Protein AF-0000000071610547 (afdb_homodimer)

Radius of gyration: 19.03 Å; Cα contacts (8 Å, |Δi|>4): 349; chains: 2; bounding box: 42×59×39 Å

Structure (mmCIF, N/CA/C/O backbone):
data_AF-0000000071610547-model_v1
#
loop_
_entity.id
_entity.type
_entity.pdbx_description
1 polymer 'Transmembrane protein 256 homolog'
#
loop_
_atom_site.group_PDB
_atom_site.id
_atom_site.type_symbol
_atom_site.label_atom_id
_atom_site.label_alt_id
_atom_site.label_comp_id
_atom_site.label_asym_id
_atom_site.label_entity_id
_atom_site.label_seq_id
_atom_site.pdbx_PDB_ins_code
_atom_site.Cartn_x
_atom_site.Cartn_y
_atom_site.Cartn_z
_atom_site.occupancy
_atom_site.B_iso_or_equiv
_atom_site.auth_seq_id
_atom_site.auth_comp_id
_atom_site.auth_asym_id
_atom_site.auth_atom_id
_atom_site.pdbx_PDB_model_num
ATOM 1 N N . MET A 1 1 ? -5.656 28.531 22.219 1 41.59 1 MET A N 1
ATOM 2 C CA . MET A 1 1 ? -6.633 28.156 21.203 1 41.59 1 MET A CA 1
ATOM 3 C C . MET A 1 1 ? -6.797 26.641 21.141 1 41.59 1 MET A C 1
ATOM 5 O O . MET A 1 1 ? -5.809 25.906 21.062 1 41.59 1 MET A O 1
ATOM 9 N N . LEU A 1 2 ? -7.762 26.062 21.688 1 52.88 2 LEU A N 1
ATOM 10 C CA . LEU A 1 2 ? -8 24.672 22.078 1 52.88 2 LEU A CA 1
ATOM 11 C C . LEU A 1 2 ? -7.883 23.734 20.891 1 52.88 2 LEU A C 1
ATOM 13 O O . LEU A 1 2 ? -8.648 23.844 19.922 1 52.88 2 LEU A O 1
ATOM 17 N N . LYS A 1 3 ? -6.664 23.281 20.422 1 73.5 3 LYS A N 1
ATOM 18 C CA . LYS A 1 3 ? -6.363 22.453 19.25 1 73.5 3 LYS A CA 1
ATOM 19 C C . LYS A 1 3 ? -7.168 21.156 19.281 1 73.5 3 LYS A C 1
ATOM 21 O O . LYS A 1 3 ? -7.258 20.5 20.328 1 73.5 3 LYS A O 1
ATOM 26 N N . ALA A 1 4 ? -8.352 21.062 18.5 1 84.62 4 ALA A N 1
ATOM 27 C CA . ALA A 1 4 ? -9.133 19.828 18.406 1 84.62 4 ALA A CA 1
ATOM 28 C C . ALA A 1 4 ? -8.219 18.609 18.359 1 84.62 4 ALA A C 1
ATOM 30 O O . ALA A 1 4 ? -7.16 18.625 17.734 1 84.62 4 ALA A O 1
ATOM 31 N N . PRO A 1 5 ? -8.75 17.719 19.281 1 86.94 5 PRO A N 1
ATOM 32 C CA . PRO A 1 5 ? -7.926 16.5 19.203 1 86.94 5 PRO A CA 1
ATOM 33 C C . PRO A 1 5 ? -7.945 15.852 17.828 1 86.94 5 PRO A C 1
ATOM 35 O O . PRO A 1 5 ? -8.898 16.031 17.062 1 86.94 5 PRO A O 1
ATOM 38 N N . LEU A 1 6 ? -6.992 15.125 17.562 1 88.06 6 LEU A N 1
ATOM 39 C CA . LEU A 1 6 ? -6.77 14.516 16.25 1 88.06 6 LEU A CA 1
ATOM 40 C C . LEU A 1 6 ? -7.973 13.68 15.828 1 88.06 6 LEU A C 1
ATOM 42 O O . LEU A 1 6 ? -8.383 13.711 14.664 1 88.06 6 LEU A O 1
ATOM 46 N N . TRP A 1 7 ? -8.516 12.867 16.734 1 89.69 7 TRP A N 1
ATOM 47 C CA . TRP A 1 7 ? -9.617 11.977 16.375 1 89.69 7 TRP A CA 1
ATOM 48 C C . TRP A 1 7 ? -10.844 12.766 15.938 1 89.69 7 TRP A C 1
ATOM 50 O O . TRP A 1 7 ? -11.594 12.328 15.062 1 89.69 7 TRP A O 1
ATOM 60 N N . GLN A 1 8 ? -11.062 13.836 16.438 1 91.5 8 GLN A N 1
ATOM 61 C CA . GLN A 1 8 ? -12.188 14.672 16.016 1 91.5 8 GLN A CA 1
ATOM 62 C C . GLN A 1 8 ? -11.961 15.227 14.609 1 91.5 8 GLN A C 1
ATOM 64 O O . GLN A 1 8 ? -12.891 15.258 13.805 1 91.5 8 GLN A O 1
ATOM 69 N N . LEU A 1 9 ? -10.797 15.664 14.352 1 90.5 9 LEU A N 1
ATOM 70 C CA . LEU A 1 9 ? -10.469 16.156 13.016 1 90.5 9 LEU A CA 1
ATOM 71 C C . LEU A 1 9 ? -10.633 15.055 11.977 1 90.5 9 LEU A C 1
ATOM 73 O O . LEU A 1 9 ? -11.156 15.289 10.883 1 90.5 9 LEU A O 1
ATOM 77 N N . ALA A 1 10 ? -10.203 13.844 12.305 1 92.88 10 ALA A N 1
ATOM 78 C CA . ALA A 1 10 ? -10.336 12.703 11.406 1 92.88 10 ALA A CA 1
ATOM 79 C C . ALA A 1 10 ? -11.805 12.383 11.148 1 92.88 10 ALA A C 1
ATOM 81 O O . ALA A 1 10 ? -12.195 12.086 10.016 1 92.88 10 ALA A O 1
ATOM 82 N N . GLN A 1 11 ? -12.633 12.398 12.172 1 92.44 11 GLN A N 1
ATOM 83 C CA . GLN A 1 11 ? -14.047 12.07 12.039 1 92.44 11 GLN A CA 1
ATOM 84 C C . GLN A 1 11 ? -14.773 13.094 11.18 1 92.44 11 GLN A C 1
ATOM 86 O O . GLN A 1 11 ? -15.758 12.773 10.508 1 92.44 11 GLN A O 1
ATOM 91 N N . GLU A 1 12 ? -14.266 14.344 11.172 1 92.12 12 GLU A N 1
ATOM 92 C CA . GLU A 1 12 ? -14.852 15.383 10.336 1 92.12 12 GLU A CA 1
ATOM 93 C C . GLU A 1 12 ? -14.633 15.094 8.852 1 92.12 12 GLU A C 1
ATOM 95 O O . GLU A 1 12 ? -15.406 15.547 8.008 1 92.12 12 GLU A O 1
ATOM 100 N N . ALA A 1 13 ? -13.625 14.328 8.547 1 93.44 13 ALA A N 1
ATOM 101 C CA . ALA A 1 13 ? -13.305 14.008 7.164 1 93.44 13 ALA A CA 1
ATOM 102 C C . ALA A 1 13 ? -14.172 12.859 6.648 1 93.44 13 ALA A C 1
ATOM 104 O O . ALA A 1 13 ? -14.242 12.617 5.441 1 93.44 13 ALA A O 1
ATOM 105 N N . GLY A 1 14 ? -14.836 12.094 7.523 1 95.5 14 GLY A N 1
ATOM 106 C CA . GLY A 1 14 ? -15.711 11 7.121 1 95.5 14 GLY A CA 1
ATOM 107 C C . GLY A 1 14 ? -15.555 9.766 7.988 1 95.5 14 GLY A C 1
ATOM 108 O O . GLY A 1 14 ? -14.82 9.781 8.977 1 95.5 14 GLY A O 1
ATOM 109 N N . PRO A 1 15 ? -16.25 8.797 7.656 1 97.81 15 PRO A N 1
ATOM 110 C CA . PRO A 1 15 ? -16.297 7.574 8.469 1 97.81 15 PRO A CA 1
ATOM 111 C C . PRO A 1 15 ? -15.125 6.637 8.18 1 97.81 15 PRO A C 1
ATOM 113 O O . PRO A 1 15 ? -15.18 5.449 8.523 1 97.81 15 PRO A O 1
ATOM 116 N N . PHE A 1 16 ? -14.148 7.043 7.582 1 98.25 16 PHE A N 1
ATOM 117 C CA . PHE A 1 16 ? -13.156 6.199 6.93 1 98.25 16 PHE A CA 1
ATOM 118 C C . PHE A 1 16 ? -12.305 5.469 7.957 1 98.25 16 PHE A C 1
ATOM 120 O O . PHE A 1 16 ? -11.969 4.297 7.773 1 98.25 16 PHE A O 1
ATOM 127 N N . VAL A 1 17 ? -11.914 6.082 9.07 1 98.06 17 VAL A N 1
ATOM 128 C CA . VAL A 1 17 ? -11.133 5.406 10.102 1 98.06 17 VAL A CA 1
ATOM 129 C C . VAL A 1 17 ? -11.961 4.285 10.727 1 98.06 17 VAL A C 1
ATOM 131 O O . VAL A 1 17 ? -11.453 3.186 10.961 1 98.06 17 VAL A O 1
ATOM 134 N N . ARG A 1 18 ? -13.18 4.535 10.977 1 98.25 18 ARG A N 1
ATOM 135 C CA . ARG A 1 18 ? -14.062 3.51 11.531 1 98.25 18 ARG A CA 1
ATOM 136 C C . ARG A 1 18 ? -14.234 2.35 10.562 1 98.25 18 ARG A C 1
ATOM 138 O O . ARG A 1 18 ? -14.203 1.185 10.961 1 98.25 18 ARG A O 1
ATOM 145 N N . LEU A 1 19 ? -14.414 2.67 9.344 1 98.5 19 LEU A N 1
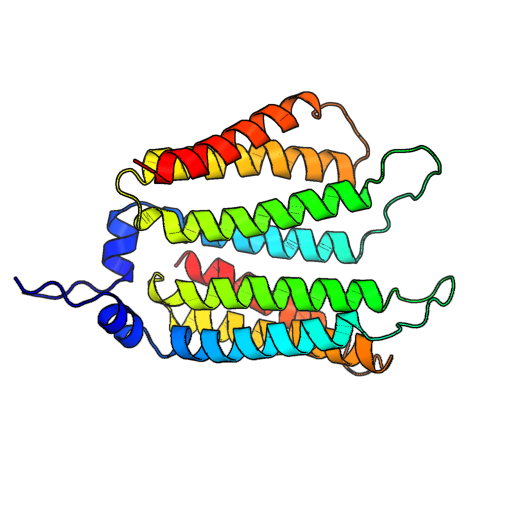ATOM 146 C CA . LEU A 1 19 ? -14.547 1.633 8.328 1 98.5 19 LEU A CA 1
ATOM 147 C C . LEU A 1 19 ? -13.25 0.845 8.18 1 98.5 19 LEU A C 1
ATOM 149 O O . LEU A 1 19 ? -13.273 -0.367 7.957 1 98.5 19 LEU A O 1
ATOM 153 N N . ALA A 1 20 ? -12.18 1.533 8.297 1 98.69 20 ALA A N 1
ATOM 154 C CA . ALA A 1 20 ? -10.891 0.846 8.281 1 98.69 20 ALA A CA 1
ATOM 155 C C . ALA A 1 20 ? -10.789 -0.138 9.445 1 98.69 20 ALA A C 1
ATOM 157 O O . ALA A 1 20 ? -10.211 -1.219 9.305 1 98.69 20 ALA A O 1
ATOM 158 N N . GLY A 1 21 ? -11.297 0.24 10.602 1 98.62 21 GLY A N 1
ATOM 159 C CA . GLY A 1 21 ? -11.328 -0.679 11.727 1 98.62 21 GLY A CA 1
ATOM 160 C C . GLY A 1 21 ? -12.055 -1.976 11.422 1 98.62 21 GLY A C 1
ATOM 161 O O . GLY A 1 21 ? -11.555 -3.061 11.727 1 98.62 21 GLY A O 1
ATOM 162 N N . LEU A 1 22 ? -13.141 -1.857 10.82 1 98.56 22 LEU A N 1
ATOM 163 C CA . LEU A 1 22 ? -13.914 -3.035 10.43 1 98.56 22 LEU A CA 1
ATOM 164 C C . LEU A 1 22 ? -13.172 -3.836 9.359 1 98.56 22 LEU A C 1
ATOM 166 O O . LEU A 1 22 ? -13.086 -5.062 9.453 1 98.56 22 LEU A O 1
ATOM 170 N N . SER A 1 23 ? -12.719 -3.143 8.469 1 98.75 23 SER A N 1
ATOM 171 C CA . SER A 1 23 ? -11.961 -3.777 7.395 1 98.75 23 SER A CA 1
ATOM 172 C C . SER A 1 23 ? -10.742 -4.516 7.938 1 98.75 23 SER A C 1
ATOM 174 O O . SER A 1 23 ? -10.453 -5.641 7.523 1 98.75 23 SER A O 1
ATOM 176 N N . GLY A 1 24 ? -10.008 -3.893 8.82 1 98.81 24 GLY A N 1
ATOM 177 C CA . GLY A 1 24 ? -8.844 -4.531 9.422 1 98.81 24 GLY A CA 1
ATOM 178 C C . GLY A 1 24 ? -9.188 -5.785 10.203 1 98.81 24 GLY A C 1
ATOM 179 O O . GLY A 1 24 ? -8.484 -6.793 10.102 1 98.81 24 GLY A O 1
ATOM 180 N N . ALA A 1 25 ? -10.203 -5.715 10.961 1 98.69 25 ALA A N 1
ATOM 181 C CA . ALA A 1 25 ? -10.664 -6.906 11.68 1 98.69 25 ALA A CA 1
ATOM 182 C C . ALA A 1 25 ? -10.984 -8.039 10.703 1 98.69 25 ALA A C 1
ATOM 184 O O . ALA A 1 25 ? -10.586 -9.18 10.922 1 98.69 25 ALA A O 1
ATOM 185 N N . ALA A 1 26 ? -11.672 -7.75 9.648 1 98.69 26 ALA A N 1
ATOM 186 C CA . ALA A 1 26 ? -12 -8.742 8.633 1 98.69 26 ALA A CA 1
ATOM 187 C C . ALA A 1 26 ? -10.734 -9.312 7.992 1 98.69 26 ALA A C 1
ATOM 189 O O . ALA A 1 26 ? -10.633 -10.523 7.762 1 98.69 26 ALA A O 1
ATOM 190 N N . ALA A 1 27 ? -9.82 -8.422 7.652 1 98.62 27 ALA A N 1
ATOM 191 C CA . ALA A 1 27 ? -8.57 -8.859 7.051 1 98.62 27 ALA A CA 1
ATOM 192 C C . ALA A 1 27 ? -7.836 -9.844 7.957 1 98.62 27 ALA A C 1
ATOM 194 O O . ALA A 1 27 ? -7.273 -10.836 7.484 1 98.62 27 ALA A O 1
ATOM 195 N N . VAL A 1 28 ? -7.801 -9.594 9.234 1 98.5 28 VAL A N 1
ATOM 196 C CA . VAL A 1 28 ? -7.16 -10.484 10.203 1 98.5 28 VAL A CA 1
ATOM 197 C C . VAL A 1 28 ? -7.887 -11.828 10.234 1 98.5 28 VAL A C 1
ATOM 199 O O . VAL A 1 28 ? -7.254 -12.883 10.18 1 98.5 28 VAL A O 1
ATOM 202 N N . ILE A 1 29 ? -9.156 -11.781 10.344 1 98.06 29 ILE A N 1
ATOM 203 C CA . ILE A 1 29 ? -9.945 -13.008 10.391 1 98.06 29 ILE A CA 1
ATOM 204 C C . ILE A 1 29 ? -9.68 -13.852 9.148 1 98.06 29 ILE A C 1
ATOM 206 O O . ILE A 1 29 ? -9.375 -15.039 9.25 1 98.06 29 ILE A O 1
ATOM 210 N N . LEU A 1 30 ? -9.812 -13.273 8.016 1 97.81 30 LEU A N 1
ATOM 211 C CA . LEU A 1 30 ? -9.594 -13.992 6.766 1 97.81 30 LEU A CA 1
ATOM 212 C C . LEU A 1 30 ? -8.156 -14.492 6.672 1 97.81 30 LEU A C 1
ATOM 214 O O . LEU A 1 30 ? -7.91 -15.602 6.199 1 97.81 30 LEU A O 1
ATOM 218 N N . GLY A 1 31 ? -7.258 -13.625 7.074 1 96.75 31 GLY A N 1
ATOM 219 C CA . GLY A 1 31 ? -5.871 -14.062 7.098 1 96.75 31 GLY A CA 1
ATOM 220 C C . GLY A 1 31 ? -5.652 -15.297 7.957 1 96.75 31 GLY A C 1
ATOM 221 O O . GLY A 1 31 ? -4.938 -16.219 7.555 1 96.75 31 GLY A O 1
ATOM 222 N N . ALA A 1 32 ? -6.203 -15.32 9.125 1 95.5 32 ALA A N 1
ATOM 223 C CA . ALA A 1 32 ? -6.102 -16.469 10.023 1 95.5 32 ALA A CA 1
ATOM 224 C C . ALA A 1 32 ? -6.75 -17.703 9.414 1 95.5 32 ALA A C 1
ATOM 226 O O . ALA A 1 32 ? -6.211 -18.812 9.516 1 95.5 32 ALA A O 1
ATOM 227 N N . MET A 1 33 ? -7.836 -17.531 8.766 1 95 33 MET A N 1
ATOM 228 C CA . MET A 1 33 ? -8.508 -18.641 8.086 1 95 33 MET A CA 1
ATOM 229 C C . MET A 1 33 ? -7.629 -19.203 6.973 1 95 33 MET A C 1
ATOM 231 O O . MET A 1 33 ? -7.523 -20.422 6.816 1 95 33 MET A O 1
ATOM 235 N N . GLY A 1 34 ? -7.098 -18.375 6.148 1 93.38 34 GLY A N 1
ATOM 236 C CA . GLY A 1 34 ? -6.23 -18.812 5.066 1 93.38 34 GLY A CA 1
ATOM 237 C C . GLY A 1 34 ? -4.988 -19.531 5.547 1 93.38 34 GLY A C 1
ATOM 238 O O . GLY A 1 34 ? -4.473 -20.422 4.863 1 93.38 34 GLY A O 1
ATOM 239 N N . ALA A 1 35 ? -4.434 -19.156 6.727 1 89.5 35 ALA A N 1
ATOM 240 C CA . ALA A 1 35 ? -3.225 -19.766 7.27 1 89.5 35 ALA A CA 1
ATOM 241 C C . ALA A 1 35 ? -3.484 -21.219 7.668 1 89.5 35 ALA A C 1
ATOM 243 O O . ALA A 1 35 ? -2.559 -22.031 7.711 1 89.5 35 ALA A O 1
ATOM 244 N N . HIS A 1 36 ? -4.699 -21.594 7.875 1 90.5 36 HIS A N 1
ATOM 245 C CA . HIS A 1 36 ? -5.035 -22.953 8.312 1 90.5 36 HIS A CA 1
ATOM 246 C C . HIS A 1 36 ? -5.711 -23.734 7.199 1 90.5 36 HIS A C 1
ATOM 248 O O . HIS A 1 36 ? -6.039 -24.922 7.379 1 90.5 36 HIS A O 1
ATOM 254 N N . ARG A 1 37 ? -5.812 -23.094 6.172 1 89.31 37 ARG A N 1
ATOM 255 C CA . ARG A 1 37 ? -6.488 -23.766 5.066 1 89.31 37 ARG A CA 1
ATOM 256 C C . ARG A 1 37 ? -5.484 -24.469 4.156 1 89.31 37 ARG A C 1
ATOM 258 O O . ARG A 1 37 ? -4.406 -23.938 3.891 1 89.31 37 ARG A O 1
ATOM 265 N N . SER A 1 38 ? -5.895 -25.688 3.666 1 87.12 38 SER A N 1
ATOM 266 C CA . SER A 1 38 ? -5.113 -26.375 2.645 1 87.12 38 SER A CA 1
ATOM 267 C C . SER A 1 38 ? -5.578 -26 1.243 1 87.12 38 SER A C 1
ATOM 269 O O . SER A 1 38 ? -6.77 -26.094 0.933 1 87.12 38 SER A O 1
ATOM 271 N N . PHE A 1 39 ? -4.695 -25.391 0.503 1 89.31 39 PHE A N 1
ATOM 272 C CA . PHE A 1 39 ? -4.973 -25.062 -0.891 1 89.31 39 PHE A CA 1
ATOM 273 C C . PHE A 1 39 ? -4.434 -26.156 -1.817 1 89.31 39 PHE A C 1
ATOM 275 O O . PHE A 1 39 ? -3.295 -26.594 -1.665 1 89.31 39 PHE A O 1
ATOM 282 N N . PRO A 1 40 ? -5.297 -26.719 -2.654 1 80.94 40 PRO A N 1
ATOM 283 C CA . PRO A 1 40 ? -4.836 -27.781 -3.547 1 80.94 40 PRO A CA 1
ATOM 284 C C . PRO A 1 40 ? -3.627 -27.375 -4.387 1 80.94 40 PRO A C 1
ATOM 286 O O . PRO A 1 40 ? -3.521 -26.203 -4.793 1 80.94 40 PRO A O 1
ATOM 289 N N . GLU A 1 41 ? -2.525 -28.172 -4.324 1 71.25 41 GLU A N 1
ATOM 290 C CA . GLU A 1 41 ? -1.321 -27.938 -5.113 1 71.25 41 GLU A CA 1
ATOM 291 C C . GLU A 1 41 ? -1.373 -28.703 -6.434 1 71.25 41 GLU A C 1
ATOM 293 O O . GLU A 1 41 ? -1.513 -29.922 -6.449 1 71.25 41 GLU A O 1
ATOM 298 N N . THR A 1 42 ? -2.24 -28.469 -7.285 1 57.72 42 THR A N 1
ATOM 299 C CA . THR A 1 42 ? -2.16 -29.297 -8.484 1 57.72 42 THR A CA 1
ATOM 300 C C . THR A 1 42 ? -1.169 -28.703 -9.484 1 57.72 42 THR A C 1
ATOM 302 O O . THR A 1 42 ? -1.107 -27.484 -9.656 1 57.72 42 THR A O 1
ATOM 305 N N . GLU A 1 43 ? -0.174 -29.438 -9.984 1 53.19 43 GLU A N 1
ATOM 306 C CA . GLU A 1 43 ? 0.812 -29.109 -11.016 1 53.19 43 GLU A CA 1
ATOM 307 C C . GLU A 1 43 ? 0.16 -28.422 -12.211 1 53.19 43 GLU A C 1
ATOM 309 O O . GLU A 1 43 ? -0.794 -28.938 -12.789 1 53.19 43 GLU A O 1
ATOM 314 N N . GLY A 1 44 ? 0.646 -27.25 -12.805 1 56.38 44 GLY A N 1
ATOM 315 C CA . GLY A 1 44 ? 0.168 -26.578 -14.008 1 56.38 44 GLY A CA 1
ATOM 316 C C . GLY A 1 44 ? -1.021 -25.672 -13.75 1 56.38 44 GLY A C 1
ATOM 317 O O . GLY A 1 44 ? -1.46 -24.953 -14.641 1 56.38 44 GLY A O 1
ATOM 318 N N . LYS A 1 45 ? -1.673 -25.828 -12.453 1 65.19 45 LYS A N 1
ATOM 319 C CA . LYS A 1 45 ? -2.898 -25.094 -12.18 1 65.19 45 LYS A CA 1
ATOM 320 C C . LYS A 1 45 ? -2.604 -23.797 -11.414 1 65.19 45 LYS A C 1
ATOM 322 O O . LYS A 1 45 ? -1.453 -23.531 -11.062 1 65.19 45 LYS A O 1
ATOM 327 N N . GLU A 1 46 ? -3.51 -23 -11.344 1 78.75 46 GLU A N 1
ATOM 328 C CA . GLU A 1 46 ? -3.486 -21.719 -10.625 1 78.75 46 GLU A CA 1
ATOM 329 C C . GLU A 1 46 ? -3.08 -21.906 -9.172 1 78.75 46 GLU A C 1
ATOM 331 O O . GLU A 1 46 ? -3.512 -22.859 -8.516 1 78.75 46 GLU A O 1
ATOM 336 N N . ASP A 1 47 ? -2.031 -21.172 -8.75 1 87.44 47 ASP A N 1
ATOM 337 C CA . ASP A 1 47 ? -1.589 -21.188 -7.363 1 87.44 47 ASP A CA 1
ATOM 338 C C . ASP A 1 47 ? -2.568 -20.438 -6.465 1 87.44 47 ASP A C 1
ATOM 340 O O . ASP A 1 47 ? -2.432 -19.219 -6.262 1 87.44 47 ASP A O 1
ATOM 344 N N . LEU A 1 48 ? -3.586 -21.188 -5.977 1 92.56 48 LEU A N 1
ATOM 345 C CA . LEU A 1 48 ? -4.656 -20.594 -5.18 1 92.56 48 LEU A CA 1
ATOM 346 C C . LEU A 1 48 ? -4.105 -19.984 -3.896 1 92.56 48 LEU A C 1
ATOM 348 O O . LEU A 1 48 ? -4.625 -18.969 -3.41 1 92.56 48 LEU A O 1
ATOM 352 N N . ARG A 1 49 ? -3.113 -20.562 -3.328 1 92.62 49 ARG A N 1
ATOM 353 C CA . ARG A 1 49 ? -2.471 -20 -2.146 1 92.62 49 ARG A CA 1
ATOM 354 C C . ARG A 1 49 ? -1.888 -18.625 -2.443 1 92.62 49 ARG A C 1
ATOM 356 O O . ARG A 1 49 ? -2.055 -17.688 -1.657 1 92.62 49 ARG A O 1
ATOM 363 N N . LYS A 1 50 ? -1.224 -18.516 -3.516 1 90.56 50 LYS A N 1
ATOM 364 C CA . LYS A 1 50 ? -0.625 -17.25 -3.9 1 90.56 50 LYS A CA 1
ATOM 365 C C . LYS A 1 50 ? -1.696 -16.188 -4.145 1 90.56 50 LYS A C 1
ATOM 367 O O . LYS A 1 50 ? -1.521 -15.023 -3.779 1 90.56 50 LYS A O 1
ATOM 372 N N . ILE A 1 51 ? -2.746 -16.641 -4.754 1 93 51 ILE A N 1
ATOM 373 C CA . ILE A 1 51 ? -3.854 -15.719 -5 1 93 51 ILE A CA 1
ATOM 374 C C . ILE A 1 51 ? -4.418 -15.219 -3.668 1 93 51 ILE A C 1
ATOM 376 O O . ILE A 1 51 ? -4.637 -14.023 -3.488 1 93 51 ILE A O 1
ATOM 380 N N . PHE A 1 52 ? -4.582 -16.125 -2.738 1 95.44 52 PHE A N 1
ATOM 381 C CA . PHE A 1 52 ? -5.07 -15.758 -1.414 1 95.44 52 PHE A CA 1
ATOM 382 C C . PHE A 1 52 ? -4.109 -14.789 -0.734 1 95.44 52 PHE A C 1
ATOM 384 O O . PHE A 1 52 ? -4.535 -13.766 -0.187 1 95.44 52 PHE A O 1
ATOM 391 N N . GLU A 1 53 ? -2.885 -15.094 -0.767 1 94.81 53 GLU A N 1
ATOM 392 C CA . GLU A 1 53 ? -1.887 -14.281 -0.082 1 94.81 53 GLU A CA 1
ATOM 393 C C . GLU A 1 53 ? -1.828 -12.867 -0.666 1 94.81 53 GLU A C 1
ATOM 395 O O . GLU A 1 53 ? -1.682 -11.891 0.071 1 94.81 53 GLU A O 1
ATOM 400 N N . THR A 1 54 ? -1.9 -12.781 -1.947 1 94.81 54 THR A N 1
ATOM 401 C CA . THR A 1 54 ? -1.935 -11.469 -2.588 1 94.81 54 THR A CA 1
ATOM 402 C C . THR A 1 54 ? -3.174 -10.695 -2.156 1 94.81 54 THR A C 1
ATOM 404 O O . THR A 1 54 ? -3.082 -9.508 -1.815 1 94.81 54 THR A O 1
ATOM 407 N N . ALA A 1 55 ? -4.297 -11.352 -2.174 1 96.81 55 ALA A N 1
ATOM 408 C CA . ALA A 1 55 ? -5.543 -10.719 -1.75 1 96.81 55 ALA A CA 1
ATOM 409 C C . ALA A 1 55 ? -5.434 -10.195 -0.321 1 96.81 55 ALA A C 1
ATOM 411 O O . ALA A 1 55 ? -5.801 -9.047 -0.042 1 96.81 55 ALA A O 1
ATOM 412 N N . ASN A 1 56 ? -4.977 -11.008 0.511 1 97.44 56 ASN A N 1
ATOM 413 C CA . ASN A 1 56 ? -4.895 -10.641 1.922 1 97.44 56 ASN A CA 1
ATOM 414 C C . ASN A 1 56 ? -3.891 -9.516 2.152 1 97.44 56 ASN A C 1
ATOM 416 O O . ASN A 1 56 ? -4.133 -8.625 2.965 1 97.44 56 ASN A O 1
ATOM 420 N N . ARG A 1 57 ? -2.793 -9.594 1.489 1 96.81 57 ARG A N 1
ATOM 421 C CA . ARG A 1 57 ? -1.814 -8.516 1.561 1 96.81 57 ARG A CA 1
ATOM 422 C C . ARG A 1 57 ? -2.418 -7.195 1.089 1 96.81 57 ARG A C 1
ATOM 424 O O . ARG A 1 57 ? -2.316 -6.18 1.777 1 96.81 57 ARG A O 1
ATOM 431 N N . PHE A 1 58 ? -3.002 -7.191 -0.048 1 98.31 58 PHE A N 1
ATOM 432 C CA . PHE A 1 58 ? -3.602 -5.977 -0.587 1 98.31 58 PHE A CA 1
ATOM 433 C C . PHE A 1 58 ? -4.738 -5.492 0.305 1 98.31 58 PHE A C 1
ATOM 435 O O . PHE A 1 58 ? -4.953 -4.285 0.448 1 98.31 58 PHE A O 1
ATOM 442 N N . HIS A 1 59 ? -5.5 -6.406 0.852 1 98.62 59 HIS A N 1
ATOM 443 C CA . HIS A 1 59 ? -6.547 -6.062 1.81 1 98.62 59 HIS A CA 1
ATOM 444 C C . HIS A 1 59 ? -5.977 -5.281 2.988 1 98.62 59 HIS A C 1
ATOM 446 O O . HIS A 1 59 ? -6.438 -4.176 3.285 1 98.62 59 HIS A O 1
ATOM 452 N N . PHE A 1 60 ? -4.934 -5.754 3.607 1 98.31 60 PHE A N 1
ATOM 453 C CA . PHE A 1 60 ? -4.312 -5.086 4.746 1 98.31 60 PHE A CA 1
ATOM 454 C C . PHE A 1 60 ? -3.729 -3.74 4.332 1 98.31 60 PHE A C 1
ATOM 456 O O . PHE A 1 60 ? -3.941 -2.729 5.004 1 98.31 60 PHE A O 1
ATOM 463 N N . LEU A 1 61 ? -3.027 -3.773 3.254 1 98.25 61 LEU A N 1
ATOM 464 C CA . LEU A 1 61 ? -2.352 -2.557 2.811 1 98.25 61 LEU A CA 1
ATOM 465 C C . LEU A 1 61 ? -3.361 -1.455 2.508 1 98.25 61 LEU A C 1
ATOM 467 O O . LEU A 1 61 ? -3.156 -0.299 2.883 1 98.25 61 LEU A O 1
ATOM 471 N N . HIS A 1 62 ? -4.414 -1.772 1.927 1 98.88 62 HIS A N 1
ATOM 472 C CA . HIS A 1 62 ? -5.379 -0.745 1.544 1 98.88 62 HIS A CA 1
ATOM 473 C C . HIS A 1 62 ? -6.336 -0.435 2.689 1 98.88 62 HIS A C 1
ATOM 475 O O . HIS A 1 62 ? -6.961 0.629 2.711 1 98.88 62 HIS A O 1
ATOM 481 N N . THR A 1 63 ? -6.426 -1.351 3.654 1 98.81 63 THR A N 1
ATOM 482 C CA . THR A 1 63 ? -7.02 -0.991 4.938 1 98.81 63 THR A CA 1
ATOM 483 C C . THR A 1 63 ? -6.223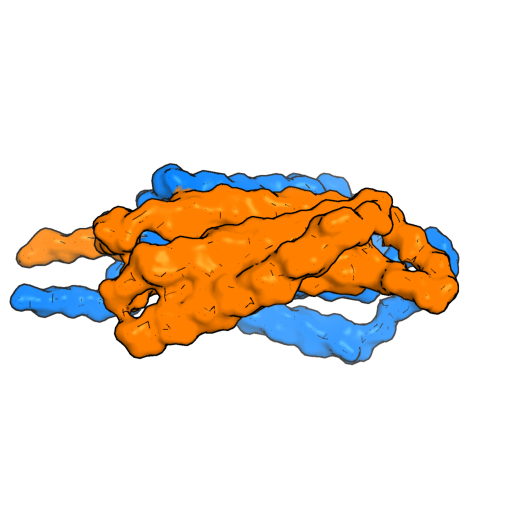 0.12 5.613 1 98.81 63 THR A C 1
ATOM 485 O O . THR A 1 63 ? -6.793 1.099 6.094 1 98.81 63 THR A O 1
ATOM 488 N N . LEU A 1 64 ? -4.938 -0.032 5.617 1 98.31 64 LEU A N 1
ATOM 489 C CA . LEU A 1 64 ? -4.078 0.989 6.207 1 98.31 64 LEU A CA 1
ATOM 490 C C . LEU A 1 64 ? -4.141 2.283 5.406 1 98.31 64 LEU A C 1
ATOM 492 O O . LEU A 1 64 ? -4.156 3.375 5.98 1 98.31 64 LEU A O 1
ATOM 496 N N . ALA A 1 65 ? -4.164 2.135 4.094 1 98.75 65 ALA A N 1
ATOM 497 C CA . ALA A 1 65 ? -4.375 3.332 3.285 1 98.75 65 ALA A CA 1
ATOM 498 C C . ALA A 1 65 ? -5.688 4.02 3.654 1 98.75 65 ALA A C 1
ATOM 500 O O . ALA A 1 65 ? -5.746 5.246 3.758 1 98.75 65 ALA A O 1
ATOM 501 N N . LEU A 1 66 ? -6.73 3.287 3.875 1 98.56 66 LEU A N 1
ATOM 502 C CA . LEU A 1 66 ? -8.039 3.811 4.258 1 98.56 66 LEU A CA 1
ATOM 503 C C . LEU A 1 66 ? -7.949 4.57 5.578 1 98.56 66 LEU A C 1
ATOM 505 O O . LEU A 1 66 ? -8.617 5.59 5.758 1 98.56 66 LEU A O 1
ATOM 509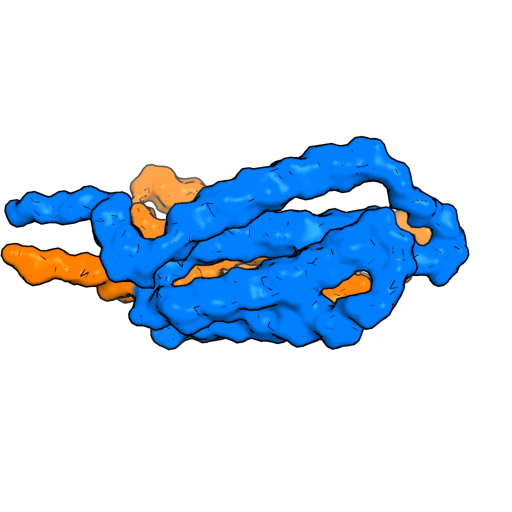 N N . VAL A 1 67 ? -7.137 4.129 6.523 1 98.25 67 VAL A N 1
ATOM 510 C CA . VAL A 1 67 ? -6.91 4.828 7.785 1 98.25 67 VAL A CA 1
ATOM 511 C C . VAL A 1 67 ? -6.391 6.238 7.508 1 98.25 67 V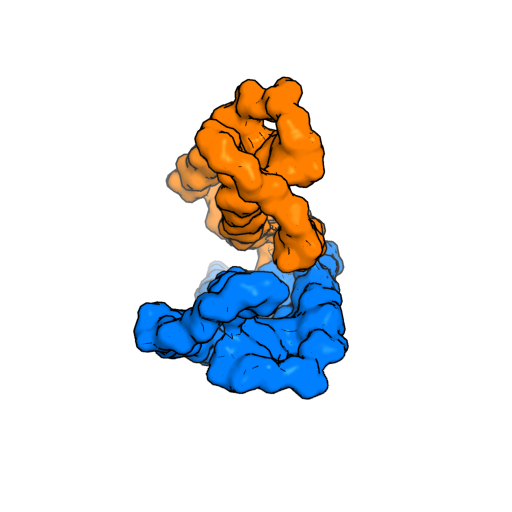AL A C 1
ATOM 513 O O . VAL A 1 67 ? -6.715 7.18 8.234 1 98.25 67 VAL A O 1
ATOM 516 N N . THR A 1 68 ? -5.617 6.469 6.422 1 97.94 68 THR A N 1
ATOM 517 C CA . THR A 1 68 ? -4.926 7.73 6.18 1 97.94 68 THR A CA 1
ATOM 518 C C . THR A 1 68 ? -5.762 8.641 5.289 1 97.94 68 THR A C 1
ATOM 520 O O . THR A 1 68 ? -5.395 9.797 5.051 1 97.94 68 THR A O 1
ATOM 523 N N . VAL A 1 69 ? -6.891 8.234 4.848 1 97.94 69 VAL A N 1
ATOM 524 C CA . VAL A 1 69 ? -7.746 8.93 3.895 1 97.94 69 VAL A CA 1
ATOM 525 C C . VAL A 1 69 ? -8.125 10.305 4.445 1 97.94 69 VAL A C 1
ATOM 527 O O . VAL A 1 69 ? -8.258 11.266 3.691 1 97.94 69 VAL A O 1
ATOM 530 N N . PRO A 1 70 ? -8.297 10.555 5.738 1 96.88 70 PRO A N 1
ATOM 531 C CA . PRO A 1 70 ? -8.641 11.875 6.273 1 96.88 70 PRO A CA 1
ATOM 532 C C . PRO A 1 70 ? -7.539 12.906 6.035 1 96.88 70 PRO A C 1
ATOM 534 O O . PRO A 1 70 ? -7.766 14.102 6.211 1 96.88 70 PRO A O 1
ATOM 537 N N . LEU A 1 71 ? -6.363 12.477 5.621 1 96.12 71 LEU A N 1
ATOM 538 C CA . LEU A 1 71 ? -5.262 13.391 5.332 1 96.12 71 LEU A CA 1
ATOM 539 C C . LEU A 1 71 ? -5.367 13.938 3.912 1 96.12 71 LEU A C 1
ATOM 541 O O . LEU A 1 71 ? -4.598 14.82 3.525 1 96.12 71 LEU A O 1
ATOM 545 N N . CYS A 1 72 ? -6.301 13.445 3.135 1 95.81 72 CYS A N 1
ATOM 546 C CA . CYS A 1 72 ? -6.457 13.828 1.735 1 95.81 72 CYS A CA 1
ATOM 547 C C . CYS A 1 72 ? -7.445 14.977 1.591 1 95.81 72 CYS A C 1
ATOM 549 O O . CYS A 1 72 ? -8.398 15.086 2.363 1 95.81 72 CYS A O 1
ATOM 551 N N . ARG A 1 73 ? -7.32 15.75 0.537 1 95.06 73 ARG A N 1
ATOM 552 C CA . ARG A 1 73 ? -8.203 16.891 0.263 1 95.06 73 ARG A CA 1
ATOM 553 C C . ARG A 1 73 ? -9.602 16.406 -0.106 1 95.06 73 ARG A C 1
ATOM 555 O O . ARG A 1 73 ? -10.594 17.078 0.209 1 95.06 73 ARG A O 1
ATOM 562 N N . ARG A 1 74 ? -9.75 15.297 -0.858 1 96.56 74 ARG A N 1
ATOM 563 C CA . ARG A 1 74 ? -11.023 14.727 -1.283 1 96.56 74 ARG A CA 1
ATOM 564 C C . ARG A 1 74 ? -11.211 13.32 -0.719 1 96.56 74 ARG A C 1
ATOM 566 O O . ARG A 1 74 ? -11.266 12.352 -1.472 1 96.56 74 ARG A O 1
ATOM 573 N N . PRO A 1 75 ? -11.438 13.211 0.564 1 97.44 75 PRO A N 1
ATOM 574 C CA . PRO A 1 75 ? -11.438 11.906 1.227 1 97.44 75 PRO A CA 1
ATOM 575 C C . PRO A 1 75 ? -12.547 10.984 0.716 1 97.44 75 PRO A C 1
ATOM 577 O O . PRO A 1 75 ? -12.359 9.773 0.646 1 97.44 75 PRO A O 1
ATOM 580 N N . TYR A 1 76 ? -13.625 11.516 0.283 1 98.19 76 TYR A N 1
ATOM 581 C CA . TYR A 1 76 ? -14.727 10.656 -0.134 1 98.19 76 TYR A CA 1
ATOM 582 C C . TYR A 1 76 ? -14.422 10 -1.474 1 98.19 76 TYR A C 1
ATOM 584 O O . TYR A 1 76 ? -14.852 8.867 -1.728 1 98.19 76 TYR A O 1
ATOM 592 N N . ILE A 1 77 ? -13.695 10.688 -2.289 1 98.5 77 ILE A N 1
ATOM 593 C CA . ILE A 1 77 ? -13.328 10.094 -3.57 1 98.5 77 ILE A CA 1
ATOM 594 C C . ILE A 1 77 ? -12.305 8.977 -3.35 1 98.5 77 ILE A C 1
ATOM 596 O O . ILE A 1 77 ? -12.508 7.848 -3.799 1 98.5 77 ILE A O 1
ATOM 600 N N . ALA A 1 78 ? -11.258 9.273 -2.652 1 98.75 78 ALA A N 1
ATOM 601 C CA . ALA A 1 78 ? -10.234 8.273 -2.357 1 98.75 78 ALA A CA 1
ATOM 602 C C . ALA A 1 78 ? -10.828 7.102 -1.576 1 98.75 78 ALA A C 1
ATOM 604 O O . ALA A 1 78 ? -10.617 5.938 -1.935 1 98.75 78 ALA A O 1
ATOM 605 N N . GLY A 1 79 ? -11.594 7.375 -0.533 1 98.75 79 GLY A N 1
ATOM 606 C CA . GLY A 1 79 ? -12.195 6.34 0.292 1 98.75 79 GLY A CA 1
ATOM 607 C C . GLY A 1 79 ? -13.117 5.414 -0.485 1 98.75 79 GLY A C 1
ATOM 608 O O . GLY A 1 79 ? -13.078 4.195 -0.308 1 98.75 79 GLY A O 1
ATOM 609 N N . ALA A 1 80 ? -13.938 6.004 -1.315 1 98.81 80 ALA A N 1
ATOM 610 C CA . ALA A 1 80 ? -14.867 5.207 -2.107 1 98.81 80 ALA A CA 1
ATOM 611 C C . ALA A 1 80 ? -14.117 4.238 -3.023 1 98.81 80 ALA A C 1
ATOM 613 O O . ALA A 1 80 ? -14.492 3.072 -3.143 1 98.81 80 ALA A O 1
ATOM 614 N N . PHE A 1 81 ? -13.109 4.727 -3.631 1 98.88 81 PHE A N 1
ATOM 615 C CA . PHE A 1 81 ? -12.328 3.881 -4.531 1 98.88 81 PHE A CA 1
ATOM 616 C C . PHE A 1 81 ? -11.617 2.777 -3.758 1 98.88 81 PHE A C 1
ATOM 618 O O . PHE A 1 81 ? -11.586 1.626 -4.195 1 98.88 81 PHE A O 1
ATOM 625 N N . PHE A 1 82 ? -11 3.115 -2.637 1 98.88 82 PHE A N 1
ATOM 626 C CA . PHE A 1 82 ? -10.328 2.088 -1.849 1 98.88 82 PHE A CA 1
ATOM 627 C C . PHE A 1 82 ? -11.32 1.033 -1.375 1 98.88 82 PHE A C 1
ATOM 629 O O . PHE A 1 82 ? -11.039 -0.165 -1.442 1 98.88 82 PHE A O 1
ATOM 636 N N . ILE A 1 83 ? -12.492 1.392 -0.924 1 98.88 83 ILE A N 1
ATOM 637 C CA . ILE A 1 83 ? -13.484 0.455 -0.418 1 98.88 83 ILE A CA 1
ATOM 638 C C . ILE A 1 83 ? -13.992 -0.427 -1.558 1 98.88 83 ILE A C 1
ATOM 640 O O . ILE A 1 83 ? -14.039 -1.653 -1.428 1 98.88 83 ILE A O 1
ATOM 644 N N . ALA A 1 84 ? -14.367 0.224 -2.643 1 98.81 84 ALA A N 1
ATOM 645 C CA . ALA A 1 84 ? -14.82 -0.541 -3.803 1 98.81 84 ALA A CA 1
ATOM 646 C C . ALA A 1 84 ? -13.727 -1.487 -4.293 1 98.81 84 ALA A C 1
ATOM 648 O O . ALA A 1 84 ? -14 -2.645 -4.617 1 98.81 84 ALA A O 1
ATOM 649 N N . GLY A 1 85 ? -12.539 -0.984 -4.355 1 98.81 85 GLY A N 1
ATOM 650 C CA . GLY A 1 85 ? -11.414 -1.789 -4.816 1 98.81 85 GLY A CA 1
ATOM 651 C C . GLY A 1 85 ? -11.141 -2.994 -3.936 1 98.81 85 GLY A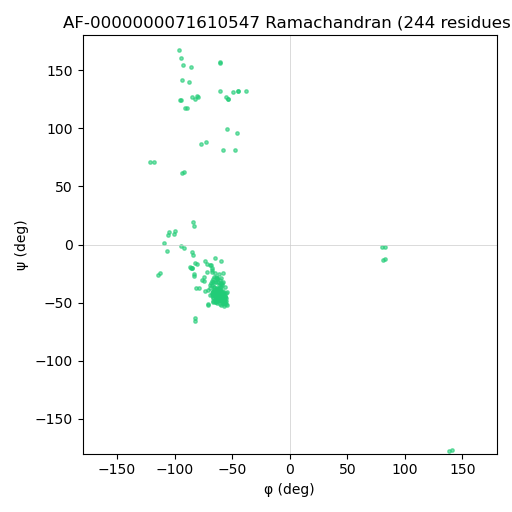 C 1
ATOM 652 O O . GLY A 1 85 ? -10.938 -4.102 -4.438 1 98.81 85 GLY A O 1
ATOM 653 N N . MET A 1 86 ? -11.109 -2.805 -2.631 1 98.81 86 MET A N 1
ATOM 654 C CA . MET A 1 86 ? -10.922 -3.93 -1.721 1 98.81 86 MET A CA 1
ATOM 655 C C . MET A 1 86 ? -12.031 -4.965 -1.902 1 98.81 86 MET A C 1
ATOM 657 O O . MET A 1 86 ? -11.766 -6.168 -1.89 1 98.81 86 MET A O 1
ATOM 661 N N . GLY A 1 87 ? -13.211 -4.539 -2.064 1 98.62 87 GLY A N 1
ATOM 662 C CA . GLY A 1 87 ? -14.305 -5.48 -2.279 1 98.62 87 GLY A CA 1
ATOM 663 C C . GLY A 1 87 ? -14.18 -6.25 -3.578 1 98.62 87 GLY A C 1
ATOM 664 O O . GLY A 1 87 ? -14.25 -7.48 -3.586 1 98.62 87 GLY A O 1
ATOM 665 N N . MET A 1 88 ? -13.961 -5.551 -4.621 1 98.69 88 MET A N 1
ATOM 666 C CA . MET A 1 88 ? -14.008 -6.156 -5.949 1 98.69 88 MET A CA 1
ATOM 667 C C . MET A 1 88 ? -12.719 -6.918 -6.238 1 98.69 88 MET A C 1
ATOM 669 O O . MET A 1 88 ? -12.734 -7.918 -6.957 1 98.69 88 MET A O 1
ATOM 673 N N . PHE A 1 89 ? -11.641 -6.426 -5.82 1 98.44 89 PHE A N 1
ATOM 674 C CA . PHE A 1 89 ? -10.375 -7.105 -6.07 1 98.44 89 PHE A CA 1
ATOM 675 C C . PHE A 1 89 ? -10.133 -8.203 -5.043 1 98.44 89 PHE A C 1
ATOM 677 O O . PHE A 1 89 ? -10.133 -9.391 -5.387 1 98.44 89 PHE A O 1
ATOM 684 N N . CYS A 1 90 ? -9.938 -7.801 -3.734 1 98.44 90 CYS A N 1
ATOM 685 C CA . CYS A 1 90 ? -9.641 -8.773 -2.691 1 98.44 90 CYS A CA 1
ATOM 686 C C . CYS A 1 90 ? -10.789 -9.758 -2.512 1 98.44 90 CYS A C 1
ATOM 688 O O . CYS A 1 90 ? -10.57 -10.953 -2.328 1 98.44 90 CYS A O 1
ATOM 690 N N . GLY A 1 91 ? -12 -9.273 -2.564 1 98.31 91 GLY A N 1
ATOM 691 C CA . GLY A 1 91 ? -13.164 -10.141 -2.395 1 98.31 91 GLY A CA 1
ATOM 692 C C . GLY A 1 91 ? -13.234 -11.258 -3.422 1 98.31 91 GLY A C 1
ATOM 693 O O . GLY A 1 91 ? -13.453 -12.414 -3.068 1 98.31 91 GLY A O 1
ATOM 694 N N . THR A 1 92 ? -13.102 -10.891 -4.688 1 98.19 92 THR A N 1
ATOM 695 C CA . THR A 1 92 ? -13.18 -11.906 -5.73 1 98.19 92 THR A CA 1
ATOM 696 C C . THR A 1 92 ? -11.992 -12.859 -5.652 1 98.19 92 THR A C 1
ATOM 698 O O . THR A 1 92 ? -12.133 -14.062 -5.91 1 98.19 92 THR A O 1
ATOM 701 N N . CYS A 1 93 ? -10.844 -12.398 -5.297 1 96.69 93 CYS A N 1
ATOM 702 C CA . CYS A 1 93 ? -9.68 -13.266 -5.133 1 96.69 93 CYS A CA 1
ATOM 703 C C . CYS A 1 93 ? -9.883 -14.242 -3.98 1 96.69 93 CYS A C 1
ATOM 705 O O . CYS A 1 93 ? -9.555 -15.422 -4.098 1 96.69 93 CYS A O 1
ATOM 707 N N . TYR A 1 94 ? -10.43 -13.68 -2.861 1 97.31 94 TYR A N 1
ATOM 708 C CA . TYR A 1 94 ? -10.758 -14.57 -1.754 1 97.31 94 TYR A CA 1
ATOM 709 C C . TYR A 1 94 ? -11.719 -15.672 -2.201 1 97.31 94 TYR A C 1
ATOM 711 O O . TYR A 1 94 ? -11.5 -16.844 -1.909 1 97.31 94 TYR A O 1
ATOM 719 N N . TYR A 1 95 ? -12.742 -15.266 -2.834 1 96.88 95 TYR A N 1
ATOM 720 C CA . TYR A 1 95 ? -13.742 -16.219 -3.314 1 96.88 95 TYR A CA 1
ATOM 721 C C . TYR A 1 95 ? -13.102 -17.281 -4.191 1 96.88 95 TYR A C 1
ATOM 723 O O . TYR A 1 95 ? -13.32 -18.484 -3.986 1 96.88 95 TYR A O 1
ATOM 731 N N . HIS A 1 96 ? -12.367 -16.906 -5.141 1 95.31 96 HIS A N 1
ATOM 732 C CA . HIS A 1 96 ? -11.68 -17.812 -6.047 1 95.31 96 HIS A CA 1
ATOM 733 C C . HIS A 1 96 ? -10.742 -18.75 -5.285 1 95.31 96 HIS A C 1
ATOM 735 O O . HIS A 1 96 ? -10.758 -19.969 -5.504 1 95.31 96 HIS A O 1
ATOM 741 N N . ALA A 1 97 ? -9.992 -18.156 -4.426 1 94.31 97 ALA A N 1
ATOM 742 C CA . ALA A 1 97 ? -9 -18.938 -3.684 1 94.31 97 ALA A CA 1
ATOM 743 C C . ALA A 1 97 ? -9.672 -19.984 -2.807 1 94.31 97 ALA A C 1
ATOM 745 O O . ALA A 1 97 ? -9.195 -21.109 -2.697 1 94.31 97 ALA A O 1
ATOM 746 N N . PHE A 1 98 ? -10.766 -19.703 -2.191 1 94.5 98 PHE A N 1
ATOM 747 C CA . PHE A 1 98 ? -11.414 -20.594 -1.234 1 94.5 98 PHE A CA 1
ATOM 748 C C . PHE A 1 98 ? -12.281 -21.625 -1.952 1 94.5 98 PHE A C 1
ATOM 750 O O . PHE A 1 98 ? -12.445 -22.75 -1.469 1 94.5 98 PHE A O 1
ATOM 757 N N . THR A 1 99 ? -12.742 -21.281 -3.146 1 93.56 99 THR A N 1
ATOM 758 C CA . THR A 1 99 ? -13.734 -22.172 -3.754 1 93.56 99 THR A CA 1
ATOM 759 C C . THR A 1 99 ? -13.172 -22.828 -5.012 1 93.56 99 THR A C 1
ATOM 761 O O . THR A 1 99 ? -13.703 -23.844 -5.477 1 93.56 99 THR A O 1
ATOM 764 N N . GLY A 1 100 ? -12.258 -22.188 -5.629 1 92.88 100 GLY A N 1
ATOM 765 C CA . GLY A 1 100 ? -11.766 -22.641 -6.926 1 92.88 100 GLY A CA 1
ATOM 766 C C . GLY A 1 100 ? -12.648 -22.203 -8.078 1 92.88 100 GLY A C 1
ATOM 767 O O . GLY A 1 100 ? -12.336 -22.469 -9.242 1 92.88 100 GLY A O 1
ATOM 768 N N . ASP A 1 101 ? -13.711 -21.547 -7.789 1 93.75 101 ASP A N 1
ATOM 769 C CA . ASP A 1 101 ? -14.664 -21.078 -8.781 1 93.75 101 ASP A CA 1
ATOM 770 C C . ASP A 1 101 ? -14.172 -19.781 -9.438 1 93.75 101 ASP A C 1
ATOM 772 O O . ASP A 1 101 ? -13.867 -18.812 -8.75 1 93.75 101 ASP A O 1
ATOM 776 N N . ARG A 1 102 ? -14.148 -19.766 -10.727 1 94.38 102 ARG A N 1
ATOM 777 C CA . ARG A 1 102 ? -13.578 -18.656 -11.477 1 94.38 102 ARG A CA 1
ATOM 778 C C . ARG A 1 102 ? -14.664 -17.719 -12 1 94.38 102 ARG A C 1
ATOM 780 O O . ARG A 1 102 ? -14.391 -16.828 -12.805 1 94.38 102 ARG A O 1
ATOM 787 N N . LYS A 1 103 ? -15.867 -17.891 -11.602 1 95.56 103 LYS A N 1
ATOM 788 C CA . LYS A 1 103 ? -17.016 -17.172 -12.164 1 95.56 103 LYS A CA 1
ATOM 789 C C . LYS A 1 103 ? -16.859 -15.664 -12 1 95.56 103 LYS A C 1
ATOM 791 O O . LYS A 1 103 ? -17.328 -14.891 -12.828 1 95.56 103 LYS A O 1
ATOM 796 N N . LEU A 1 104 ? -16.172 -15.18 -10.992 1 96 104 LEU A N 1
ATOM 797 C CA . LEU A 1 104 ? -16.094 -13.758 -10.703 1 96 104 LEU A CA 1
ATOM 798 C C . LEU A 1 104 ? -14.734 -13.188 -11.102 1 96 104 LEU A C 1
ATOM 800 O O . LEU A 1 104 ? -14.422 -12.039 -10.789 1 96 104 LEU A O 1
ATOM 804 N N . ARG A 1 105 ? -13.969 -13.898 -11.727 1 93.5 105 ARG A N 1
ATOM 805 C CA . ARG A 1 105 ? -12.602 -13.516 -12.055 1 93.5 105 ARG A CA 1
ATOM 806 C C . ARG A 1 105 ? -12.578 -12.25 -12.906 1 93.5 105 ARG A C 1
ATOM 808 O O . ARG A 1 105 ? -11.625 -11.469 -12.836 1 93.5 105 ARG A O 1
ATOM 815 N N . GLN A 1 106 ? -13.602 -12.062 -13.688 1 95.69 106 GLN A N 1
ATOM 816 C CA . GLN A 1 106 ? -13.641 -10.914 -14.586 1 95.69 106 GLN A CA 1
ATOM 817 C C . GLN A 1 106 ? -13.773 -9.609 -13.805 1 95.69 106 GLN A C 1
ATOM 819 O O . GLN A 1 106 ? -13.469 -8.531 -14.32 1 95.69 106 GLN A O 1
ATOM 824 N N . VAL A 1 107 ? -14.164 -9.609 -12.609 1 97.81 107 VAL A N 1
ATOM 825 C CA . VAL A 1 107 ? -14.375 -8.438 -11.766 1 97.81 107 VAL A CA 1
ATOM 826 C C . VAL A 1 107 ? -13.055 -8.023 -11.117 1 97.81 107 VAL A C 1
ATOM 828 O O . VAL A 1 107 ? -12.875 -6.852 -10.766 1 97.81 107 VAL A O 1
ATOM 831 N N . THR A 1 108 ? -12.094 -8.852 -11.016 1 97.06 108 THR A N 1
ATOM 832 C CA . THR A 1 108 ? -10.859 -8.641 -10.273 1 97.06 108 THR A CA 1
ATOM 833 C C . THR A 1 108 ? -10.062 -7.48 -10.875 1 97.06 108 THR A C 1
ATOM 835 O O . THR A 1 108 ? -9.633 -6.578 -10.148 1 97.06 108 THR A O 1
ATOM 838 N N . PRO A 1 109 ? -9.961 -7.414 -12.195 1 96.75 109 PRO A N 1
ATOM 839 C CA . PRO A 1 109 ? -9.203 -6.285 -12.75 1 96.75 109 PRO A CA 1
ATOM 840 C C . PRO A 1 109 ? -9.891 -4.941 -12.516 1 96.75 109 PRO A C 1
ATOM 842 O O . PRO A 1 109 ? -9.227 -3.918 -12.352 1 96.75 109 PRO A O 1
ATOM 845 N N . LEU A 1 110 ? -11.141 -4.953 -12.484 1 98.06 110 LEU A N 1
ATOM 846 C CA . LEU A 1 110 ? -11.875 -3.74 -12.141 1 98.06 110 LEU A CA 1
ATOM 847 C C . LEU A 1 110 ? -11.562 -3.295 -10.719 1 98.06 110 LEU A C 1
ATOM 849 O O . LEU A 1 110 ? -11.383 -2.104 -10.461 1 98.06 110 LEU A O 1
ATOM 853 N N . GLY A 1 111 ? -11.539 -4.207 -9.867 1 98.5 111 GLY A N 1
ATOM 854 C CA . GLY A 1 111 ? -11.164 -3.891 -8.492 1 98.5 111 GLY A CA 1
ATOM 855 C C . GLY A 1 111 ? -9.758 -3.3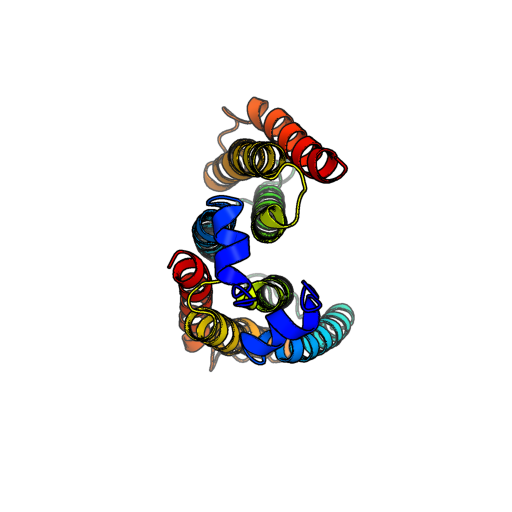22 -8.375 1 98.5 111 GLY A C 1
ATOM 856 O O . GLY A 1 111 ? -9.539 -2.342 -7.664 1 98.5 111 GLY A O 1
ATOM 857 N N . GLY A 1 112 ? -8.828 -4.008 -9.039 1 98.25 112 GLY A N 1
ATOM 858 C CA . GLY A 1 112 ? -7.477 -3.473 -9.07 1 98.25 112 GLY A CA 1
ATOM 859 C C . GLY A 1 112 ? -7.41 -2.051 -9.594 1 98.25 112 GLY A C 1
ATOM 860 O O . GLY A 1 112 ? -6.66 -1.225 -9.07 1 98.25 112 GLY A O 1
ATOM 861 N N . THR A 1 113 ? -8.141 -1.778 -10.602 1 98.56 113 THR A N 1
ATOM 862 C CA . THR A 1 113 ? -8.211 -0.433 -11.156 1 98.56 113 THR A CA 1
ATOM 863 C C . THR A 1 113 ? -8.75 0.555 -10.133 1 98.56 113 THR A C 1
ATOM 865 O O . THR A 1 113 ? -8.25 1.677 -10.016 1 98.56 113 THR A O 1
ATOM 868 N N . CYS A 1 114 ? -9.727 0.173 -9.438 1 98.81 114 CYS A N 1
ATOM 869 C CA . CYS A 1 114 ? -10.258 1.022 -8.375 1 98.81 114 CYS A CA 1
ATOM 870 C C . CYS A 1 114 ? -9.195 1.322 -7.328 1 98.81 114 CYS A C 1
ATOM 872 O O . CYS A 1 114 ? -9.102 2.447 -6.836 1 98.81 114 CYS A O 1
ATOM 874 N N . LEU A 1 115 ? -8.445 0.312 -6.934 1 98.81 115 LEU A N 1
ATOM 875 C CA . LEU A 1 115 ? -7.371 0.544 -5.98 1 98.81 115 LEU A CA 1
ATOM 876 C C . LEU A 1 115 ? -6.375 1.564 -6.52 1 98.81 115 LEU A C 1
ATOM 878 O O . LEU A 1 115 ? -5.949 2.467 -5.797 1 98.81 115 LEU A O 1
ATOM 882 N N . ILE A 1 116 ? -6.004 1.424 -7.75 1 98.75 116 ILE A N 1
ATOM 883 C CA . ILE A 1 116 ? -5.105 2.379 -8.383 1 98.75 116 ILE A CA 1
ATOM 884 C C . ILE A 1 116 ? -5.715 3.777 -8.328 1 98.75 116 ILE A C 1
ATOM 886 O O . ILE A 1 116 ? -5.047 4.738 -7.938 1 98.75 116 ILE A O 1
ATOM 890 N N . LEU A 1 117 ? -6.926 3.895 -8.688 1 98.69 117 LEU A N 1
ATOM 891 C CA . LEU A 1 117 ? -7.605 5.184 -8.719 1 98.69 117 LEU A CA 1
ATOM 892 C C . LEU A 1 117 ? -7.73 5.766 -7.309 1 98.69 117 LEU A C 1
ATOM 894 O O . LEU A 1 117 ? -7.719 6.984 -7.133 1 98.69 117 LEU A O 1
ATOM 898 N N . GLY A 1 118 ? -7.859 4.895 -6.309 1 98.81 118 GLY A N 1
ATOM 899 C CA . GLY A 1 118 ? -7.809 5.375 -4.938 1 98.81 118 GLY A CA 1
ATOM 900 C C . GLY A 1 118 ? -6.52 6.098 -4.605 1 98.81 118 GLY A C 1
ATOM 901 O O . GLY A 1 118 ? -6.539 7.199 -4.047 1 98.81 118 GLY A O 1
ATOM 902 N N . TRP A 1 119 ? -5.457 5.523 -4.984 1 98.81 119 TRP A N 1
ATOM 903 C CA . TRP A 1 119 ? -4.16 6.16 -4.77 1 98.81 119 TRP A CA 1
ATOM 904 C C . TRP A 1 119 ? -4.043 7.441 -5.59 1 98.81 119 TRP A C 1
ATOM 906 O O . TRP A 1 119 ? -3.561 8.461 -5.09 1 98.81 119 TRP A O 1
ATOM 916 N N . VAL A 1 120 ? -4.449 7.43 -6.809 1 98.56 120 VAL A N 1
ATOM 917 C CA . VAL A 1 120 ? -4.391 8.609 -7.664 1 98.56 120 VAL A CA 1
ATOM 918 C C . VAL A 1 120 ? -5.246 9.727 -7.062 1 98.56 120 VAL A C 1
ATOM 920 O O . VAL A 1 120 ? -4.887 10.898 -7.145 1 98.56 120 VAL A O 1
ATOM 923 N N . ALA A 1 121 ? -6.383 9.383 -6.531 1 98.44 121 ALA A N 1
ATOM 924 C CA . ALA A 1 121 ? -7.266 10.367 -5.914 1 98.44 121 ALA A CA 1
ATOM 925 C C . ALA A 1 121 ? -6.559 11.109 -4.781 1 98.44 121 ALA A C 1
ATOM 927 O O . ALA A 1 121 ? -6.91 12.242 -4.461 1 98.44 121 ALA A O 1
ATOM 928 N N . MET A 1 122 ? -5.562 10.508 -4.203 1 97.25 122 MET A N 1
ATOM 929 C CA . MET A 1 122 ? -4.824 11.156 -3.119 1 97.25 122 MET A CA 1
ATOM 930 C C . MET A 1 122 ? -3.934 12.266 -3.656 1 97.25 122 MET A C 1
ATOM 932 O O . MET A 1 122 ? -3.432 13.094 -2.889 1 97.25 122 MET A O 1
ATOM 936 N N . VAL A 1 123 ? -3.723 12.305 -4.879 1 96 123 VAL A N 1
ATOM 937 C CA . VAL A 1 123 ? -2.904 13.344 -5.488 1 96 123 VAL A CA 1
ATOM 938 C C . VAL A 1 123 ? -3.688 14.656 -5.531 1 96 123 VAL A C 1
ATOM 940 O O . VAL A 1 123 ? -3.098 15.742 -5.504 1 96 123 VAL A O 1
ATOM 943 N N . LEU A 1 124 ? -4.949 14.594 -5.586 1 91.12 124 LEU A N 1
ATOM 944 C CA . LEU A 1 124 ? -5.816 15.758 -5.68 1 91.12 124 LEU A CA 1
ATOM 945 C C . LEU A 1 124 ? -5.641 16.672 -4.465 1 91.12 124 LEU A C 1
ATOM 947 O O . LEU A 1 124 ? -5.367 16.188 -3.363 1 91.12 124 LEU A O 1
ATOM 951 N N . MET B 1 1 ? -11.32 30.141 16.703 1 40.38 1 MET B N 1
ATOM 952 C CA . MET B 1 1 ? -10.062 29.969 15.992 1 40.38 1 MET B CA 1
ATOM 953 C C . MET B 1 1 ? -10.203 28.906 14.898 1 40.38 1 MET B C 1
ATOM 955 O O . MET B 1 1 ? -10.734 27.828 15.148 1 40.38 1 MET B O 1
ATOM 959 N N . LEU B 1 2 ? -10.438 29.25 13.68 1 53.91 2 LEU B N 1
ATOM 960 C CA . LEU B 1 2 ? -10.906 28.562 12.477 1 53.91 2 LEU B CA 1
ATOM 961 C C . LEU B 1 2 ? -10.148 27.266 12.258 1 53.91 2 LEU B C 1
ATOM 963 O O . LEU B 1 2 ? -8.914 27.266 12.148 1 53.91 2 LEU B O 1
ATOM 967 N N . LYS B 1 3 ? -10.461 26.031 12.938 1 67.81 3 LYS B N 1
ATOM 968 C CA . LYS B 1 3 ? -9.906 24.688 12.984 1 67.81 3 LYS B CA 1
ATOM 969 C C . LYS B 1 3 ? -9.602 24.172 11.578 1 67.81 3 LYS B C 1
ATOM 971 O O . LYS B 1 3 ? -10.516 23.984 10.766 1 67.81 3 LYS B O 1
ATOM 976 N N . ALA B 1 4 ? -8.336 24.297 11.078 1 85.62 4 ALA B N 1
ATOM 977 C CA . ALA B 1 4 ? -7.992 23.812 9.742 1 85.62 4 ALA B CA 1
ATOM 978 C C . ALA B 1 4 ? -8.234 22.312 9.633 1 85.62 4 ALA B C 1
ATOM 980 O O . ALA B 1 4 ? -7.953 21.562 10.57 1 85.62 4 ALA B O 1
ATOM 981 N N . PRO B 1 5 ? -8.898 21.969 8.555 1 89.81 5 PRO B N 1
ATOM 982 C CA . PRO B 1 5 ? -9.07 20.531 8.367 1 89.81 5 PRO B CA 1
ATOM 983 C C . PRO B 1 5 ? -7.738 19.797 8.242 1 89.81 5 PRO B C 1
ATOM 985 O O . PRO B 1 5 ? -6.719 20.406 7.914 1 89.81 5 PRO B O 1
ATOM 988 N N . LEU B 1 6 ? -7.785 18.547 8.562 1 91.19 6 LEU B N 1
ATOM 989 C CA . LEU B 1 6 ? -6.586 17.719 8.633 1 91.19 6 LEU B CA 1
ATOM 990 C C . LEU B 1 6 ? -5.801 17.781 7.328 1 91.19 6 LEU B C 1
ATOM 992 O O . LEU B 1 6 ? -4.566 17.812 7.344 1 91.19 6 LEU B O 1
ATOM 996 N N . TRP B 1 7 ? -6.531 17.766 6.207 1 92.19 7 TRP B N 1
ATOM 997 C CA . TRP B 1 7 ? -5.844 17.766 4.922 1 92.19 7 TRP B CA 1
ATOM 998 C C . TRP B 1 7 ? -5.047 19.047 4.719 1 92.19 7 TRP B C 1
ATOM 1000 O O . TRP B 1 7 ? -3.967 19.031 4.125 1 92.19 7 TRP B O 1
ATOM 1010 N N . GLN B 1 8 ? -5.551 20.156 5.098 1 92.69 8 GLN B N 1
ATOM 1011 C CA . GLN B 1 8 ? -4.828 21.406 4.969 1 92.69 8 GLN B CA 1
ATOM 1012 C C . GLN B 1 8 ? -3.564 21.406 5.828 1 92.69 8 GLN B C 1
ATOM 1014 O O . GLN B 1 8 ? -2.516 21.891 5.395 1 92.69 8 GLN B O 1
ATOM 1019 N N . LEU B 1 9 ? -3.689 20.891 7.031 1 91 9 LEU B N 1
ATOM 1020 C CA . LEU B 1 9 ? -2.533 20.781 7.914 1 91 9 LEU B CA 1
ATOM 1021 C C . LEU B 1 9 ? -1.478 19.859 7.309 1 91 9 LEU B C 1
ATOM 1023 O O . LEU B 1 9 ? -0.282 20.156 7.363 1 91 9 LEU B O 1
ATOM 1027 N N . ALA B 1 10 ? -1.876 18.719 6.734 1 93.19 10 ALA B N 1
ATOM 1028 C CA . ALA B 1 10 ? -0.974 17.781 6.07 1 93.19 10 ALA B CA 1
ATOM 1029 C C . ALA B 1 10 ? -0.265 18.453 4.891 1 93.19 10 ALA B C 1
ATOM 1031 O O . ALA B 1 10 ? 0.936 18.25 4.691 1 93.19 10 ALA B O 1
ATOM 1032 N N . GLN B 1 11 ? -0.985 19.219 4.105 1 93.06 11 GLN B N 1
ATOM 1033 C CA . GLN B 1 11 ? -0.412 19.859 2.926 1 93.06 11 GLN B CA 1
ATOM 1034 C C . GLN B 1 11 ? 0.625 20.906 3.316 1 93.06 11 GLN B C 1
ATOM 1036 O O . GLN B 1 11 ? 1.581 21.156 2.576 1 93.06 11 GLN B O 1
ATOM 1041 N N . GLU B 1 12 ? 0.433 21.562 4.457 1 92.38 12 GLU B N 1
ATOM 1042 C CA . GLU B 1 12 ? 1.39 22.547 4.945 1 92.38 12 GLU B CA 1
ATOM 1043 C C . GLU B 1 12 ? 2.729 21.891 5.285 1 92.38 12 GLU B C 1
ATOM 1045 O O . GLU B 1 12 ? 3.773 22.547 5.219 1 92.38 12 GLU B O 1
ATOM 1050 N N . ALA B 1 13 ? 2.656 20.625 5.578 1 92.81 13 ALA B N 1
ATOM 1051 C CA . ALA B 1 13 ? 3.867 19.906 5.957 1 92.81 13 ALA B CA 1
ATOM 1052 C C . ALA B 1 13 ? 4.672 19.5 4.727 1 92.81 13 ALA B C 1
ATOM 1054 O O . ALA B 1 13 ? 5.848 19.141 4.836 1 92.81 13 ALA B O 1
ATOM 1055 N N . GLY B 1 14 ? 4.105 19.5 3.553 1 95.5 14 GLY B N 1
ATOM 1056 C CA . GLY B 1 14 ? 4.809 19.172 2.322 1 95.5 14 GLY B CA 1
ATOM 1057 C C . GLY B 1 14 ? 3.977 18.344 1.358 1 95.5 14 GLY B C 1
ATOM 1058 O O . GLY B 1 14 ? 2.793 18.109 1.605 1 95.5 14 GLY B O 1
ATOM 1059 N N . PRO B 1 15 ? 4.594 17.984 0.278 1 97.56 15 PRO B N 1
ATOM 1060 C CA . PRO B 1 15 ? 3.877 17.297 -0.8 1 97.56 15 PRO B CA 1
ATOM 1061 C C . PRO B 1 15 ? 3.775 15.789 -0.574 1 97.56 15 PRO B C 1
ATOM 1063 O O . PRO B 1 15 ? 3.508 15.039 -1.515 1 97.56 15 PRO B O 1
ATOM 1066 N N . PHE B 1 16 ? 3.943 15.336 0.555 1 98.19 16 PHE B N 1
ATOM 1067 C CA . PHE B 1 16 ? 4.25 13.938 0.824 1 98.19 16 PHE B CA 1
ATOM 1068 C C . PHE B 1 16 ? 3.016 13.062 0.626 1 98.19 16 PHE B C 1
ATOM 1070 O O . PHE B 1 16 ? 3.113 11.945 0.116 1 98.19 16 PHE B O 1
ATOM 1077 N N . VAL B 1 17 ? 1.818 13.492 1.029 1 98.12 17 VAL B N 1
ATOM 1078 C CA . VAL B 1 17 ? 0.604 12.711 0.821 1 98.12 17 VAL B CA 1
ATOM 1079 C C . VAL B 1 17 ? 0.35 12.539 -0.675 1 98.12 17 VAL B C 1
ATOM 1081 O O . VAL B 1 17 ? 0.008 11.445 -1.133 1 98.12 17 VAL B O 1
ATOM 1084 N N . ARG B 1 18 ? 0.557 13.57 -1.42 1 98.19 18 ARG B N 1
ATOM 1085 C CA . ARG B 1 18 ? 0.362 13.516 -2.865 1 98.19 18 ARG B CA 1
ATOM 1086 C C . ARG B 1 18 ? 1.385 12.586 -3.52 1 98.19 18 ARG B C 1
ATOM 1088 O O . ARG B 1 18 ? 1.042 11.805 -4.402 1 98.19 18 ARG B O 1
ATOM 1095 N N . LEU B 1 19 ? 2.588 12.688 -3.084 1 98.5 19 LEU B N 1
ATOM 1096 C CA . LEU B 1 19 ? 3.627 11.812 -3.613 1 98.5 19 LEU B CA 1
ATOM 1097 C C . LEU B 1 19 ? 3.361 10.359 -3.232 1 98.5 19 LEU B C 1
ATOM 1099 O O . LEU B 1 19 ? 3.619 9.445 -4.023 1 98.5 19 LEU B O 1
ATOM 1103 N N . ALA B 1 20 ? 2.893 10.172 -2.066 1 98.75 20 ALA B N 1
ATOM 1104 C CA . ALA B 1 20 ? 2.496 8.828 -1.66 1 98.75 20 ALA B CA 1
ATOM 1105 C C . ALA B 1 20 ? 1.387 8.289 -2.559 1 98.75 20 ALA B C 1
ATOM 1107 O O . ALA B 1 20 ? 1.35 7.094 -2.861 1 98.75 20 ALA B O 1
ATOM 1108 N N . GLY B 1 21 ? 0.46 9.164 -2.945 1 98.62 21 GLY B N 1
ATOM 1109 C CA . GLY B 1 21 ? -0.568 8.758 -3.889 1 98.62 21 GLY B CA 1
ATOM 1110 C C . GLY B 1 21 ? -0.004 8.203 -5.184 1 98.62 21 GLY B C 1
ATOM 1111 O O . GLY B 1 21 ? -0.43 7.145 -5.652 1 98.62 21 GLY B O 1
ATOM 1112 N N . LEU B 1 22 ? 0.923 8.898 -5.758 1 98.62 22 LEU B N 1
ATOM 1113 C CA . LEU B 1 22 ? 1.574 8.438 -6.98 1 98.62 22 LEU B CA 1
ATOM 1114 C C . LEU B 1 22 ? 2.336 7.137 -6.734 1 98.62 22 LEU B C 1
ATOM 1116 O O . LEU B 1 22 ? 2.25 6.203 -7.535 1 98.62 22 LEU B O 1
ATOM 1120 N N . SER B 1 23 ? 2.984 7.141 -5.68 1 98.81 23 SER B N 1
ATOM 1121 C CA . SER B 1 23 ? 3.76 5.961 -5.309 1 98.81 23 SER B CA 1
ATOM 1122 C C . SER B 1 23 ? 2.855 4.75 -5.102 1 98.81 23 SER B C 1
ATOM 1124 O O . SER B 1 23 ? 3.162 3.65 -5.57 1 98.81 23 SER B O 1
ATOM 1126 N N . GLY B 1 24 ? 1.773 4.918 -4.418 1 98.81 24 GLY B N 1
ATOM 1127 C CA . GLY B 1 24 ? 0.838 3.828 -4.18 1 98.81 24 GLY B CA 1
ATOM 1128 C C . GLY B 1 24 ? 0.213 3.291 -5.453 1 98.81 24 GLY B C 1
ATOM 1129 O O . GLY B 1 24 ? 0.08 2.076 -5.617 1 98.81 24 GLY B O 1
ATOM 1130 N N . ALA B 1 25 ? -0.133 4.188 -6.309 1 98.62 25 ALA B N 1
ATOM 1131 C CA . ALA B 1 25 ? -0.655 3.754 -7.605 1 98.62 25 ALA B CA 1
ATOM 1132 C C . ALA B 1 25 ? 0.37 2.906 -8.352 1 98.62 25 ALA B C 1
ATOM 1134 O O . ALA B 1 25 ? 0.039 1.837 -8.875 1 98.62 25 ALA B O 1
ATOM 1135 N N . ALA B 1 26 ? 1.55 3.369 -8.406 1 98.69 26 ALA B N 1
ATOM 1136 C CA . ALA B 1 26 ? 2.621 2.625 -9.062 1 98.69 26 ALA B CA 1
ATOM 1137 C C . ALA B 1 26 ? 2.814 1.256 -8.414 1 98.69 26 ALA B C 1
ATOM 1139 O O . ALA B 1 26 ? 3.01 0.257 -9.109 1 98.69 26 ALA B O 1
ATOM 1140 N N . ALA B 1 27 ? 2.789 1.226 -7.102 1 98.75 27 ALA B N 1
ATOM 1141 C CA . ALA B 1 27 ? 2.982 -0.031 -6.383 1 98.75 27 ALA B CA 1
ATOM 1142 C C . ALA B 1 27 ? 1.889 -1.037 -6.734 1 98.75 27 ALA B C 1
ATOM 1144 O O . ALA B 1 27 ? 2.16 -2.23 -6.887 1 98.75 27 ALA B O 1
ATOM 1145 N N . VAL B 1 28 ? 0.679 -0.565 -6.84 1 98.25 28 VAL B N 1
ATOM 1146 C CA . VAL B 1 28 ? -0.418 -1.454 -7.211 1 98.25 28 VAL B CA 1
ATOM 1147 C C . VAL B 1 28 ? -0.207 -1.975 -8.633 1 98.25 28 VAL B C 1
ATOM 1149 O O . VAL B 1 28 ? -0.344 -3.174 -8.883 1 98.25 28 VAL B O 1
ATOM 1152 N N . ILE B 1 29 ? 0.094 -1.103 -9.539 1 97.06 29 ILE B N 1
ATOM 1153 C CA . ILE B 1 29 ? 0.301 -1.48 -10.93 1 97.06 29 ILE B CA 1
ATOM 1154 C C . ILE B 1 29 ? 1.408 -2.527 -11.023 1 97.06 29 ILE B C 1
ATOM 1156 O O . ILE B 1 29 ? 1.229 -3.576 -11.648 1 97.06 29 ILE B O 1
ATOM 1160 N N . LEU B 1 30 ? 2.494 -2.256 -10.438 1 97.06 30 LEU B N 1
ATOM 1161 C CA . LEU B 1 30 ? 3.619 -3.184 -10.461 1 97.06 30 LEU B CA 1
ATOM 1162 C C . LEU B 1 30 ? 3.258 -4.496 -9.781 1 97.06 30 LEU B C 1
ATOM 1164 O O . LEU B 1 30 ? 3.631 -5.574 -10.25 1 97.06 30 LEU B O 1
ATOM 1168 N N . GLY B 1 31 ? 2.584 -4.391 -8.664 1 94.56 31 GLY B N 1
ATOM 1169 C CA . GLY B 1 31 ? 2.119 -5.598 -8 1 94.56 31 GLY B CA 1
ATOM 1170 C C . GLY B 1 31 ? 1.248 -6.469 -8.883 1 94.56 31 GLY B C 1
ATOM 1171 O O . GLY B 1 31 ? 1.411 -7.688 -8.922 1 94.56 31 GLY B O 1
ATOM 1172 N N . ALA B 1 32 ? 0.316 -5.844 -9.578 1 90.75 32 ALA B N 1
ATOM 1173 C CA . ALA B 1 32 ? -0.554 -6.57 -10.5 1 90.75 32 ALA B CA 1
ATOM 1174 C C . ALA B 1 32 ? 0.252 -7.199 -11.633 1 90.75 32 ALA B C 1
ATOM 1176 O O . ALA B 1 32 ? 0.007 -8.344 -12.016 1 90.75 32 ALA B O 1
ATOM 1177 N N . MET B 1 33 ? 1.151 -6.473 -12.133 1 91.31 33 MET B N 1
ATOM 1178 C CA . MET B 1 33 ? 2.02 -7 -13.188 1 91.31 33 MET B CA 1
ATOM 1179 C C . MET B 1 33 ? 2.803 -8.211 -12.688 1 91.31 33 MET B C 1
ATOM 1181 O O . MET B 1 33 ? 2.926 -9.211 -13.398 1 91.31 33 MET B O 1
ATOM 1185 N N . GLY B 1 34 ? 3.352 -8.141 -11.562 1 90.06 34 GLY B N 1
ATOM 1186 C CA . GLY B 1 34 ? 4.117 -9.242 -11 1 90.06 34 GLY B CA 1
ATOM 1187 C C . GLY B 1 34 ? 3.277 -10.477 -10.742 1 90.06 34 GLY B C 1
ATOM 1188 O O . GLY B 1 34 ? 3.781 -11.602 -10.812 1 90.06 34 GLY B O 1
ATOM 1189 N N . ALA B 1 35 ? 2.006 -10.336 -10.398 1 85.31 35 ALA B N 1
ATOM 1190 C CA . ALA B 1 35 ? 1.109 -11.461 -10.117 1 85.31 35 ALA B CA 1
ATOM 1191 C C . ALA B 1 35 ? 0.833 -12.266 -11.383 1 85.31 35 ALA B C 1
ATOM 1193 O O . ALA B 1 35 ? 0.512 -13.453 -11.312 1 85.31 35 ALA B O 1
ATOM 1194 N N . HIS B 1 36 ? 1.007 -11.672 -12.57 1 84.81 36 HIS B N 1
ATOM 1195 C CA . HIS B 1 36 ? 0.71 -12.352 -13.828 1 84.81 36 HIS B CA 1
ATOM 1196 C C . HIS B 1 36 ? 1.99 -12.758 -14.555 1 84.81 36 HIS B C 1
ATOM 1198 O O . HIS B 1 36 ? 1.938 -13.406 -15.602 1 84.81 36 HIS B O 1
ATOM 1204 N N . ARG B 1 37 ? 2.984 -12.344 -14 1 85.56 37 ARG B N 1
ATOM 1205 C CA . ARG B 1 37 ? 4.258 -12.625 -14.656 1 85.56 37 ARG B CA 1
ATOM 1206 C C . ARG B 1 37 ? 4.809 -13.977 -14.227 1 85.56 37 ARG B C 1
ATOM 1208 O O . ARG B 1 37 ? 4.711 -14.352 -13.055 1 85.56 37 ARG B O 1
ATOM 1215 N N . SER B 1 38 ? 5.387 -14.727 -15.25 1 82.75 38 SER B N 1
ATOM 1216 C CA . SER B 1 38 ? 6.129 -15.945 -14.953 1 82.75 38 SER B CA 1
ATOM 1217 C C . SER B 1 38 ? 7.605 -15.648 -14.703 1 82.75 38 SER B C 1
ATOM 1219 O O . SER B 1 38 ? 8.258 -14.992 -15.523 1 82.75 38 SER B O 1
ATOM 1221 N N . PHE B 1 39 ? 7.996 -15.938 -13.539 1 87.38 39 PHE B N 1
ATOM 1222 C CA . PHE B 1 39 ? 9.406 -15.797 -13.188 1 87.38 39 PHE B CA 1
ATOM 1223 C C . PHE B 1 39 ? 10.133 -17.125 -13.352 1 87.38 39 PHE B C 1
ATOM 1225 O O . PHE B 1 39 ? 9.656 -18.172 -12.891 1 87.38 39 PHE B O 1
ATOM 1232 N N . PRO B 1 40 ? 11.211 -17.094 -14.156 1 80 40 PRO B N 1
ATOM 1233 C CA . PRO B 1 40 ? 11.938 -18.344 -14.383 1 80 40 PRO B CA 1
ATOM 1234 C C . PRO B 1 40 ? 12.391 -19 -13.078 1 80 40 PRO B C 1
ATOM 1236 O O . PRO B 1 40 ? 12.742 -18.312 -12.125 1 80 40 PRO B O 1
ATOM 1239 N N . GLU B 1 41 ? 12 -20.344 -12.945 1 71.19 41 GLU B N 1
ATOM 1240 C CA . GLU B 1 41 ? 12.414 -21.125 -11.789 1 71.19 41 GLU B CA 1
ATOM 1241 C C . GLU B 1 41 ? 13.688 -21.906 -12.078 1 71.19 41 GLU B C 1
ATOM 1243 O O . GLU B 1 41 ? 13.711 -22.75 -12.992 1 71.19 41 GLU B O 1
ATOM 1248 N N . THR B 1 42 ? 14.695 -21.234 -12.352 1 60.69 42 THR B N 1
ATOM 1249 C CA . THR B 1 42 ? 15.844 -22.109 -12.617 1 60.69 42 THR B CA 1
ATOM 1250 C C . THR B 1 42 ? 16.5 -22.547 -11.312 1 60.69 42 THR B C 1
ATOM 1252 O O . THR B 1 42 ? 16.688 -21.734 -10.398 1 60.69 42 THR B O 1
ATOM 1255 N N . GLU B 1 43 ? 16.672 -23.891 -11.031 1 58.69 43 GLU B N 1
ATOM 1256 C CA . GLU B 1 43 ? 17.359 -24.5 -9.906 1 58.69 43 GLU B CA 1
ATOM 1257 C C . GLU B 1 43 ? 18.703 -23.828 -9.641 1 58.69 43 GLU B C 1
ATOM 1259 O O . GLU B 1 43 ? 19.531 -23.719 -10.547 1 58.69 43 GLU B O 1
ATOM 1264 N N . GLY B 1 44 ? 19.062 -23.438 -8.312 1 59.44 44 GLY B N 1
ATOM 1265 C CA . GLY B 1 44 ? 20.344 -22.875 -7.887 1 59.44 44 GLY B CA 1
ATOM 1266 C C . GLY B 1 44 ? 20.453 -21.391 -8.156 1 59.44 44 GLY B C 1
ATOM 1267 O O . GLY B 1 44 ? 21.438 -20.75 -7.754 1 59.44 44 GLY B O 1
ATOM 1268 N N . LYS B 1 45 ? 19.469 -20.953 -9 1 68.56 45 LYS B N 1
ATOM 1269 C CA . LYS B 1 45 ? 19.562 -19.547 -9.406 1 68.56 45 LYS B CA 1
ATOM 1270 C C . LYS B 1 45 ? 18.703 -18.656 -8.5 1 68.56 45 LYS B C 1
ATOM 1272 O O . LYS B 1 45 ? 18.016 -19.156 -7.602 1 68.56 45 LYS B O 1
ATOM 1277 N N . GLU B 1 46 ? 18.953 -17.453 -8.484 1 81.69 46 GLU B N 1
ATOM 1278 C CA . GLU B 1 46 ? 18.266 -16.422 -7.734 1 81.69 46 GLU B CA 1
ATOM 1279 C C . GLU B 1 46 ? 16.75 -16.531 -7.926 1 81.69 46 GLU B C 1
ATOM 1281 O O . GLU B 1 46 ? 16.281 -16.797 -9.031 1 81.69 46 GLU B O 1
ATOM 1286 N N . ASP B 1 47 ? 16.078 -16.5 -6.746 1 90.75 47 ASP B N 1
ATOM 1287 C CA . ASP B 1 47 ? 14.625 -16.516 -6.773 1 90.75 47 ASP B CA 1
ATOM 1288 C C . ASP B 1 47 ? 14.07 -15.133 -7.141 1 90.75 47 ASP B C 1
ATOM 1290 O O . ASP B 1 47 ? 13.82 -14.305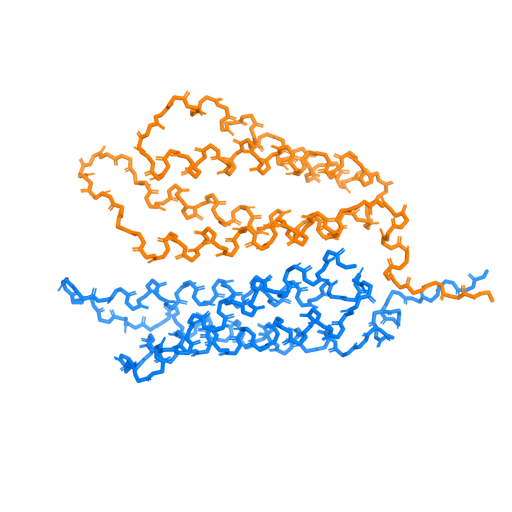 -6.262 1 90.75 47 ASP B O 1
ATOM 1294 N N . LEU B 1 48 ? 13.945 -14.867 -8.406 1 93.69 48 LEU B N 1
ATOM 1295 C CA . LEU B 1 48 ? 13.516 -13.578 -8.93 1 93.69 48 LEU B CA 1
ATOM 1296 C C . LEU B 1 48 ? 12.117 -13.227 -8.422 1 93.69 48 LEU B C 1
ATOM 1298 O O . LEU B 1 48 ? 11.805 -12.055 -8.211 1 93.69 48 LEU B O 1
ATOM 1302 N N . ARG B 1 49 ? 11.312 -14.195 -8.25 1 92.19 49 ARG B N 1
ATOM 1303 C CA . ARG B 1 49 ? 9.984 -13.961 -7.699 1 92.19 49 ARG B CA 1
ATOM 1304 C C . ARG B 1 49 ? 10.07 -13.406 -6.277 1 92.19 49 ARG B C 1
ATOM 1306 O O . ARG B 1 49 ? 9.367 -12.453 -5.934 1 92.19 49 ARG B O 1
ATOM 1313 N N . LYS B 1 50 ? 10.852 -14.039 -5.516 1 93 50 LYS B N 1
ATOM 1314 C CA . LYS B 1 50 ? 11.016 -13.578 -4.141 1 93 50 LYS B CA 1
ATOM 1315 C C . LYS B 1 50 ? 11.57 -12.156 -4.094 1 93 50 LYS B C 1
ATOM 1317 O O . LYS B 1 50 ? 11.164 -11.352 -3.252 1 93 50 LYS B O 1
ATOM 1322 N N . ILE B 1 51 ? 12.484 -11.867 -4.953 1 95.44 51 ILE B N 1
ATOM 1323 C CA . ILE B 1 51 ? 13.055 -10.531 -5.035 1 95.44 51 ILE B CA 1
ATOM 1324 C C . ILE B 1 51 ? 11.961 -9.531 -5.395 1 95.44 51 ILE B C 1
ATOM 1326 O O . ILE B 1 51 ? 11.852 -8.469 -4.773 1 95.44 51 ILE B O 1
ATOM 1330 N N . PHE B 1 52 ? 11.188 -9.875 -6.34 1 96.25 52 PHE B N 1
ATOM 1331 C CA . PHE B 1 52 ? 10.078 -9.016 -6.734 1 96.25 52 PHE B CA 1
ATOM 1332 C C . PHE B 1 52 ? 9.117 -8.797 -5.57 1 96.25 52 PHE B C 1
ATOM 1334 O O . PHE B 1 52 ? 8.719 -7.668 -5.289 1 96.25 52 PHE B O 1
ATOM 1341 N N . GLU B 1 53 ? 8.766 -9.867 -4.922 1 95.31 53 GLU B N 1
ATOM 1342 C CA . GLU B 1 53 ? 7.797 -9.789 -3.834 1 95.31 53 GLU B CA 1
ATOM 1343 C C . GLU B 1 53 ? 8.32 -8.914 -2.695 1 95.31 53 GLU B C 1
ATOM 1345 O O . GLU B 1 53 ? 7.562 -8.148 -2.102 1 95.31 53 GLU B O 1
ATOM 1350 N N . THR B 1 54 ? 9.523 -9.039 -2.391 1 97 54 THR B N 1
ATOM 1351 C CA . THR B 1 54 ? 10.125 -8.195 -1.365 1 97 54 THR B CA 1
ATOM 1352 C C . THR B 1 54 ? 10.102 -6.727 -1.787 1 97 54 THR B C 1
ATOM 1354 O O . THR B 1 54 ? 9.719 -5.855 -1 1 97 54 THR B O 1
ATOM 1357 N N . ALA B 1 55 ? 10.484 -6.48 -3.006 1 98.25 55 ALA B N 1
ATOM 1358 C CA . ALA B 1 55 ? 10.469 -5.113 -3.525 1 98.25 55 ALA B CA 1
ATOM 1359 C C . ALA B 1 55 ? 9.07 -4.508 -3.432 1 98.25 55 ALA B C 1
ATOM 1361 O O . ALA B 1 55 ? 8.906 -3.377 -2.975 1 98.25 55 ALA B O 1
ATOM 1362 N N . ASN B 1 56 ? 8.141 -5.211 -3.861 1 97.75 56 ASN B N 1
ATOM 1363 C CA . ASN B 1 56 ? 6.773 -4.707 -3.885 1 97.75 56 ASN B CA 1
ATOM 1364 C C . ASN B 1 56 ? 6.234 -4.488 -2.475 1 97.75 56 ASN B C 1
ATOM 1366 O O . ASN B 1 56 ? 5.531 -3.51 -2.219 1 97.75 56 ASN B O 1
ATOM 1370 N N . ARG B 1 57 ? 6.555 -5.402 -1.603 1 97.56 57 ARG B N 1
ATOM 1371 C CA . ARG B 1 57 ? 6.18 -5.246 -0.201 1 97.56 57 ARG B CA 1
ATOM 1372 C C . ARG B 1 57 ? 6.801 -3.984 0.393 1 97.56 57 ARG B C 1
ATOM 1374 O O . ARG B 1 57 ? 6.105 -3.174 1.006 1 97.56 57 ARG B O 1
ATOM 1381 N N . PHE B 1 58 ? 8.016 -3.844 0.237 1 98.62 58 PHE B N 1
ATOM 1382 C CA . PHE B 1 58 ? 8.703 -2.68 0.779 1 98.62 58 PHE B CA 1
ATOM 1383 C C . PHE B 1 58 ? 8.195 -1.398 0.125 1 98.62 58 PHE B C 1
ATOM 1385 O O . PHE B 1 58 ? 8.102 -0.356 0.777 1 98.62 58 PHE B O 1
ATOM 1392 N N . HIS B 1 59 ? 7.965 -1.461 -1.166 1 98.81 59 HIS B N 1
ATOM 1393 C CA . HIS B 1 59 ? 7.379 -0.331 -1.877 1 98.81 59 HIS B CA 1
ATOM 1394 C C . HIS B 1 59 ? 6.07 0.11 -1.227 1 98.81 59 HIS B C 1
ATOM 1396 O O . HIS B 1 59 ? 5.922 1.275 -0.85 1 98.81 59 HIS B O 1
ATOM 1402 N N . PHE B 1 60 ? 5.176 -0.76 -1.006 1 98.62 60 PHE B N 1
ATOM 1403 C CA . PHE B 1 60 ? 3.895 -0.444 -0.383 1 98.62 60 PHE B CA 1
ATOM 1404 C C . PHE B 1 60 ? 4.094 0.074 1.036 1 98.62 60 PHE B C 1
ATOM 1406 O O . PHE B 1 60 ? 3.514 1.09 1.421 1 98.62 60 PHE B O 1
ATOM 1413 N N . LEU B 1 61 ? 4.875 -0.647 1.874 1 98.19 61 LEU B N 1
ATOM 1414 C CA . LEU B 1 61 ? 5.07 -0.278 3.271 1 98.19 61 LEU B CA 1
ATOM 1415 C C . LEU B 1 61 ? 5.652 1.128 3.387 1 98.19 61 LEU B C 1
ATOM 1417 O O . LEU B 1 61 ? 5.207 1.921 4.219 1 98.19 61 LEU B O 1
ATOM 1421 N N . HIS B 1 62 ? 6.516 1.407 2.557 1 98.88 62 HIS B N 1
ATOM 1422 C CA . HIS B 1 62 ? 7.152 2.713 2.68 1 98.88 62 HIS B CA 1
ATOM 1423 C C . HIS B 1 62 ? 6.344 3.791 1.969 1 98.88 62 HIS B C 1
ATOM 1425 O O . HIS B 1 62 ? 6.516 4.98 2.24 1 98.88 62 HIS B O 1
ATOM 1431 N N . THR B 1 63 ? 5.465 3.398 1.02 1 98.88 63 THR B N 1
ATOM 1432 C CA . THR B 1 63 ? 4.43 4.309 0.547 1 98.88 63 THR B CA 1
ATOM 1433 C C . THR B 1 63 ? 3.512 4.727 1.693 1 98.88 63 THR B C 1
ATOM 1435 O O . THR B 1 63 ? 3.221 5.91 1.863 1 98.88 63 THR B O 1
ATOM 1438 N N . LEU B 1 64 ? 3.109 3.766 2.465 1 98.31 64 LEU B N 1
ATOM 1439 C CA . LEU B 1 64 ? 2.275 4.059 3.625 1 98.31 64 LEU B CA 1
ATOM 1440 C C . LEU B 1 64 ? 3.029 4.918 4.633 1 98.31 64 LEU B C 1
ATOM 1442 O O . LEU B 1 64 ? 2.463 5.852 5.207 1 98.31 64 LEU B O 1
ATOM 1446 N N . ALA B 1 65 ? 4.25 4.594 4.859 1 98.56 65 ALA B N 1
ATOM 1447 C CA . ALA B 1 65 ? 5.066 5.449 5.719 1 98.56 65 ALA B CA 1
ATOM 1448 C C . ALA B 1 65 ? 5.105 6.879 5.188 1 98.56 65 ALA B C 1
ATOM 1450 O O . ALA B 1 65 ? 4.984 7.836 5.953 1 98.56 65 ALA B O 1
ATOM 1451 N N . LEU B 1 66 ? 5.273 7.031 3.891 1 98.5 66 LEU B N 1
ATOM 1452 C CA . LEU B 1 66 ? 5.34 8.336 3.252 1 98.5 66 LEU B CA 1
ATOM 1453 C C . LEU B 1 66 ? 4.055 9.125 3.496 1 98.5 66 LEU B C 1
ATOM 1455 O O . LEU B 1 66 ? 4.098 10.344 3.691 1 98.5 66 LEU B O 1
ATOM 1459 N N . VAL B 1 67 ? 2.885 8.539 3.525 1 98.06 67 VAL B N 1
ATOM 1460 C CA . VAL B 1 67 ? 1.617 9.195 3.824 1 98.06 67 VAL B CA 1
ATOM 1461 C C . VAL B 1 67 ? 1.674 9.82 5.215 1 98.06 67 VAL B C 1
ATOM 1463 O O . VAL B 1 67 ? 1.093 10.883 5.453 1 98.06 67 VAL B O 1
ATOM 1466 N N . THR B 1 68 ? 2.346 9.227 6.141 1 97.25 68 THR B N 1
ATOM 1467 C CA . THR B 1 68 ? 2.318 9.664 7.531 1 97.25 68 THR B CA 1
ATOM 1468 C C . THR B 1 68 ? 3.441 10.664 7.809 1 97.25 68 THR B C 1
ATOM 1470 O O . THR B 1 68 ? 3.547 11.195 8.914 1 97.25 68 THR B O 1
ATOM 1473 N N . VAL B 1 69 ? 4.273 10.953 6.898 1 97.69 69 VAL B N 1
ATOM 1474 C CA . VAL B 1 69 ? 5.445 11.82 7.035 1 97.69 69 VAL B CA 1
ATOM 1475 C C . VAL B 1 69 ? 5.016 13.195 7.539 1 97.69 69 VAL B C 1
ATOM 1477 O O . VAL B 1 69 ? 5.742 13.836 8.305 1 97.69 69 VAL B O 1
ATOM 1480 N N . PRO B 1 70 ? 3.861 13.797 7.16 1 96.38 70 PRO B N 1
ATOM 1481 C CA . PRO B 1 70 ? 3.432 15.102 7.664 1 96.38 70 PRO B CA 1
ATOM 1482 C C . PRO B 1 70 ? 3.264 15.117 9.18 1 96.38 70 PRO B C 1
ATOM 1484 O O . PRO B 1 70 ? 3.168 16.188 9.781 1 96.38 70 PRO B O 1
ATOM 1487 N N . LEU B 1 71 ? 3.24 14 9.773 1 93.94 71 LEU B N 1
ATOM 1488 C CA . LEU B 1 71 ? 3.098 13.906 11.227 1 93.94 71 LEU B CA 1
ATOM 1489 C C . LEU B 1 71 ? 4.449 14.07 11.914 1 93.94 71 LEU B C 1
ATOM 1491 O O . LEU B 1 71 ? 4.516 14.141 13.141 1 93.94 71 LEU B O 1
ATOM 1495 N N . CYS B 1 72 ? 5.461 14.078 11.18 1 94.62 72 CYS B N 1
ATOM 1496 C CA . CYS B 1 72 ? 6.809 14.148 11.727 1 94.62 72 CYS B CA 1
ATOM 1497 C C . CYS B 1 72 ? 7.223 15.594 11.984 1 94.62 72 CYS B C 1
ATOM 1499 O O . CYS B 1 72 ? 6.719 16.516 11.336 1 94.62 72 CYS B O 1
ATOM 1501 N N . ARG B 1 73 ? 8.125 15.82 12.945 1 95.75 73 ARG B N 1
ATOM 1502 C CA . ARG B 1 73 ? 8.68 17.125 13.25 1 95.75 73 ARG B CA 1
ATOM 1503 C C . ARG B 1 73 ? 9.523 17.656 12.086 1 95.75 73 ARG B C 1
ATOM 1505 O O . ARG B 1 73 ? 9.531 18.859 11.812 1 95.75 73 ARG B O 1
ATOM 1512 N N . ARG B 1 74 ? 10.281 16.812 11.359 1 96.44 74 ARG B N 1
ATOM 1513 C CA . ARG B 1 74 ? 11.117 17.141 10.211 1 96.44 74 ARG B CA 1
ATOM 1514 C C . ARG B 1 74 ? 10.703 16.344 8.977 1 96.44 74 ARG B C 1
ATOM 1516 O O . ARG B 1 74 ? 11.453 15.508 8.492 1 96.44 74 ARG B O 1
ATOM 1523 N N . PRO B 1 75 ? 9.562 16.641 8.391 1 97.62 75 PRO B N 1
ATOM 1524 C CA . PRO B 1 75 ? 8.984 15.812 7.336 1 97.62 75 PRO B CA 1
ATOM 1525 C C . PRO B 1 75 ? 9.852 15.766 6.082 1 97.62 75 PRO B C 1
ATOM 1527 O O . PRO B 1 75 ? 9.906 14.734 5.406 1 97.62 75 PRO B O 1
ATOM 1530 N N . TYR B 1 76 ? 10.648 16.797 5.801 1 98.19 76 TYR B N 1
ATOM 1531 C CA . TYR B 1 76 ? 11.406 16.797 4.559 1 98.19 76 TYR B CA 1
ATOM 1532 C C . TYR B 1 76 ? 12.602 15.852 4.652 1 98.19 76 TYR B C 1
ATOM 1534 O O . TYR B 1 76 ? 13.016 15.266 3.648 1 98.19 76 TYR B O 1
ATOM 1542 N N . ILE B 1 77 ? 13.148 15.68 5.809 1 98.44 77 ILE B N 1
ATOM 1543 C CA . ILE B 1 77 ? 14.258 14.75 5.977 1 98.44 77 ILE B CA 1
ATOM 1544 C C . ILE B 1 77 ? 13.75 13.312 5.844 1 98.44 77 ILE B C 1
ATOM 1546 O O . ILE B 1 77 ? 14.266 12.539 5.031 1 98.44 77 ILE B O 1
ATOM 1550 N N . ALA B 1 78 ? 12.734 12.953 6.562 1 98.69 78 ALA B N 1
ATOM 1551 C CA . ALA B 1 78 ? 12.148 11.617 6.484 1 98.69 78 ALA B CA 1
ATOM 1552 C C . ALA B 1 78 ? 11.625 11.328 5.078 1 98.69 78 ALA B C 1
ATOM 1554 O O . ALA B 1 78 ? 11.914 10.273 4.512 1 98.69 78 ALA B O 1
ATOM 1555 N N . GLY B 1 79 ? 10.891 12.266 4.508 1 98.75 79 GLY B N 1
ATOM 1556 C CA . GLY B 1 79 ? 10.336 12.094 3.178 1 98.75 79 GLY B CA 1
ATOM 1557 C C . GLY B 1 79 ? 11.383 11.867 2.109 1 98.75 79 GLY B C 1
ATOM 1558 O O . GLY B 1 79 ? 11.227 11 1.249 1 98.75 79 GLY B O 1
ATOM 1559 N N . ALA B 1 80 ? 12.445 12.648 2.189 1 98.81 80 ALA B N 1
ATOM 1560 C CA . ALA B 1 80 ? 13.516 12.516 1.204 1 98.81 80 ALA B CA 1
ATOM 1561 C C . ALA B 1 80 ? 14.148 11.133 1.268 1 98.81 80 ALA B C 1
ATOM 1563 O O . ALA B 1 80 ? 14.406 10.516 0.233 1 98.81 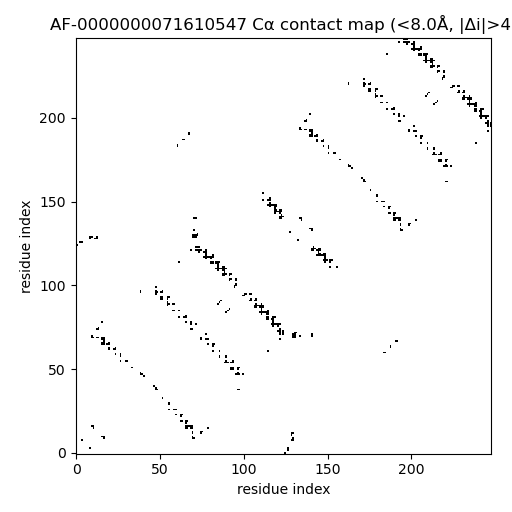80 ALA B O 1
ATOM 1564 N N . PHE B 1 81 ? 14.383 10.641 2.438 1 98.88 81 PHE B N 1
ATOM 1565 C CA . PHE B 1 81 ? 15 9.328 2.602 1 98.88 81 PHE B CA 1
ATOM 1566 C C . PHE B 1 81 ? 14.055 8.227 2.129 1 98.88 81 PHE B C 1
ATOM 1568 O O . PHE B 1 81 ? 14.477 7.285 1.459 1 98.88 81 PHE B O 1
ATOM 1575 N N . PHE B 1 82 ? 12.789 8.32 2.488 1 98.88 82 PHE B N 1
ATOM 1576 C CA . PHE B 1 82 ? 11.844 7.305 2.037 1 98.88 82 PHE B CA 1
ATOM 1577 C C . PHE B 1 82 ? 11.742 7.293 0.516 1 98.88 82 PHE B C 1
ATOM 1579 O O . PHE B 1 82 ? 11.742 6.227 -0.104 1 98.88 82 PHE B O 1
ATOM 1586 N N . ILE B 1 83 ? 11.68 8.469 -0.142 1 98.94 83 ILE B N 1
ATOM 1587 C CA . ILE B 1 83 ? 11.539 8.555 -1.592 1 98.94 83 ILE B CA 1
ATOM 1588 C C . ILE B 1 83 ? 12.797 8.008 -2.262 1 98.94 83 ILE B C 1
ATOM 1590 O O . ILE B 1 83 ? 12.719 7.184 -3.174 1 98.94 83 ILE B O 1
ATOM 1594 N N . ALA B 1 84 ? 13.961 8.469 -1.781 1 98.88 84 ALA B N 1
ATOM 1595 C CA . ALA B 1 84 ? 15.227 7.973 -2.324 1 98.88 84 ALA B CA 1
ATOM 1596 C C . ALA B 1 84 ? 15.359 6.469 -2.115 1 98.88 84 ALA B C 1
ATOM 1598 O O . ALA B 1 84 ? 15.766 5.742 -3.023 1 98.88 84 ALA B O 1
ATOM 1599 N N . GLY B 1 85 ? 15.039 6.016 -0.956 1 98.88 85 GLY B N 1
ATOM 1600 C CA . GLY B 1 85 ? 15.133 4.602 -0.633 1 98.88 85 GLY B CA 1
ATOM 1601 C C . GLY B 1 85 ? 14.227 3.734 -1.484 1 98.88 85 GLY B C 1
ATOM 1602 O O . GLY B 1 85 ? 14.648 2.686 -1.979 1 98.88 85 GLY B O 1
ATOM 1603 N N . MET B 1 86 ? 12.969 4.152 -1.672 1 98.88 86 MET B N 1
ATOM 1604 C CA . MET B 1 86 ? 12.062 3.395 -2.533 1 98.88 86 MET B CA 1
ATOM 1605 C C . MET B 1 86 ? 12.594 3.334 -3.961 1 98.88 86 MET B C 1
ATOM 1607 O O . MET B 1 86 ? 12.523 2.289 -4.609 1 98.88 86 MET B O 1
ATOM 1611 N N . GLY B 1 87 ? 13.102 4.383 -4.43 1 98.81 87 GLY B N 1
ATOM 1612 C CA . GLY B 1 87 ? 13.664 4.379 -5.77 1 98.81 87 GLY B CA 1
ATOM 1613 C C . GLY B 1 87 ? 14.867 3.465 -5.906 1 98.81 87 GLY B C 1
ATOM 1614 O O . GLY B 1 87 ? 14.914 2.613 -6.797 1 98.81 87 GLY B O 1
ATOM 1615 N N . MET B 1 88 ? 15.758 3.574 -5 1 98.81 88 MET B N 1
ATOM 1616 C CA . MET B 1 88 ? 17.031 2.887 -5.129 1 98.81 88 MET B CA 1
ATOM 1617 C C . MET B 1 88 ? 16.922 1.429 -4.699 1 98.81 88 MET B C 1
ATOM 1619 O O . MET B 1 88 ? 17.578 0.556 -5.258 1 98.81 88 MET B O 1
ATOM 1623 N N . PHE B 1 89 ? 16.188 1.107 -3.721 1 98.81 89 PHE B N 1
ATOM 1624 C CA . PHE B 1 89 ? 16.031 -0.267 -3.258 1 98.81 89 PHE B CA 1
ATOM 1625 C C . PHE B 1 89 ? 15 -1.008 -4.094 1 98.81 89 PHE B C 1
ATOM 1627 O O . PHE B 1 89 ? 15.328 -1.95 -4.812 1 98.81 89 PHE B O 1
ATOM 1634 N N . CYS B 1 90 ? 13.719 -0.52 -4.043 1 98.81 90 CYS B N 1
ATOM 1635 C CA . CYS B 1 90 ? 12.648 -1.209 -4.75 1 98.81 90 CYS B CA 1
ATOM 1636 C C . CYS B 1 90 ? 12.852 -1.132 -6.258 1 98.81 90 CYS B C 1
ATOM 1638 O O . CYS B 1 90 ? 12.617 -2.109 -6.973 1 98.81 90 CYS B O 1
ATOM 1640 N N . GLY B 1 91 ? 13.266 0.022 -6.738 1 98.62 91 GLY B N 1
ATOM 1641 C CA . GLY B 1 91 ? 13.484 0.193 -8.164 1 98.62 91 GLY B CA 1
ATOM 1642 C C . GLY B 1 91 ? 14.484 -0.789 -8.742 1 98.62 91 GLY B C 1
ATOM 1643 O O . GLY B 1 91 ? 14.227 -1.415 -9.773 1 98.62 91 GLY B O 1
ATOM 1644 N N . THR B 1 92 ? 15.617 -0.935 -8.117 1 98.5 92 THR B N 1
ATOM 1645 C CA . THR B 1 92 ? 16.641 -1.837 -8.625 1 98.5 92 THR B CA 1
ATOM 1646 C C . THR B 1 92 ? 16.203 -3.291 -8.477 1 98.5 92 THR B C 1
ATOM 1648 O O . THR B 1 92 ? 16.5 -4.121 -9.336 1 98.5 92 THR B O 1
ATOM 1651 N N . CYS B 1 93 ? 15.5 -3.609 -7.453 1 97.94 93 CYS B N 1
ATOM 1652 C CA . CYS B 1 93 ? 14.977 -4.961 -7.281 1 97.94 93 CYS B CA 1
ATOM 1653 C C . CYS B 1 93 ? 13.961 -5.293 -8.367 1 97.94 93 CYS B C 1
ATOM 1655 O O . CYS B 1 93 ? 13.977 -6.391 -8.922 1 97.94 93 CYS B O 1
ATOM 1657 N N . TYR B 1 94 ? 13.047 -4.289 -8.633 1 97.94 94 TYR B N 1
ATOM 1658 C CA . TYR B 1 94 ? 12.102 -4.496 -9.727 1 97.94 94 TYR B CA 1
ATOM 1659 C C . TYR B 1 94 ? 12.844 -4.758 -11.031 1 97.94 94 TYR B C 1
ATOM 1661 O O . TYR B 1 94 ? 12.508 -5.691 -11.766 1 97.94 94 TYR B O 1
ATOM 1669 N N . TYR B 1 95 ? 13.797 -3.914 -11.336 1 97.25 95 TYR B N 1
ATOM 1670 C CA . TYR B 1 95 ? 14.578 -4.043 -12.555 1 97.25 95 TYR B CA 1
ATOM 1671 C C . TYR B 1 95 ? 15.219 -5.422 -12.648 1 97.25 95 TYR B C 1
ATOM 1673 O O . TYR B 1 95 ? 15.109 -6.102 -13.672 1 97.25 95 TYR B O 1
ATOM 1681 N N . HIS B 1 96 ? 15.844 -5.867 -11.656 1 95.94 96 HIS B N 1
ATOM 1682 C CA . HIS B 1 96 ? 16.5 -7.172 -11.609 1 95.94 96 HIS B CA 1
ATOM 1683 C C . HIS B 1 96 ? 15.484 -8.297 -11.781 1 95.94 96 HIS B C 1
ATOM 1685 O O . HIS B 1 96 ? 15.703 -9.219 -12.578 1 95.94 96 HIS B O 1
ATOM 1691 N N . ALA B 1 97 ? 14.43 -8.18 -11.047 1 95.06 97 ALA B N 1
ATOM 1692 C CA . ALA B 1 97 ? 13.422 -9.234 -11.062 1 95.06 97 ALA B CA 1
ATOM 1693 C C . ALA B 1 97 ? 12.797 -9.367 -12.453 1 95.06 97 ALA B C 1
ATOM 1695 O O . ALA B 1 97 ? 12.555 -10.484 -12.93 1 95.06 97 ALA B O 1
ATOM 1696 N N . PHE B 1 98 ? 12.562 -8.305 -13.148 1 94.75 98 PHE B N 1
ATOM 1697 C CA . PHE B 1 98 ? 11.859 -8.336 -14.422 1 94.75 98 PHE B CA 1
ATOM 1698 C C . PHE B 1 98 ? 12.82 -8.68 -15.562 1 94.75 98 PHE B C 1
ATOM 1700 O O . PHE B 1 98 ? 12.422 -9.289 -16.547 1 94.75 98 PHE B O 1
ATOM 1707 N N . THR B 1 99 ? 14.086 -8.367 -15.414 1 93.44 99 THR B N 1
ATOM 1708 C CA . THR B 1 99 ? 14.977 -8.484 -16.562 1 93.44 99 THR B CA 1
ATOM 1709 C C . THR B 1 99 ? 16 -9.594 -16.344 1 93.44 99 THR B C 1
ATOM 1711 O O . THR B 1 99 ? 16.609 -10.086 -17.297 1 93.44 99 THR B O 1
ATOM 1714 N N . GLY B 1 100 ? 16.266 -9.891 -15.117 1 92.94 100 GLY B N 1
ATOM 1715 C CA . GLY B 1 100 ? 17.344 -10.805 -14.781 1 92.94 100 GLY B CA 1
ATOM 1716 C C . GLY B 1 100 ? 18.719 -10.148 -14.82 1 92.94 100 GLY B C 1
ATOM 1717 O O . GLY B 1 100 ? 19.734 -10.781 -14.508 1 92.94 100 GLY B O 1
ATOM 1718 N N . ASP B 1 101 ? 18.766 -8.914 -15.172 1 93.88 101 ASP B N 1
ATOM 1719 C CA . ASP B 1 101 ? 20 -8.148 -15.273 1 93.88 101 ASP B CA 1
ATOM 1720 C C . ASP B 1 101 ? 20.469 -7.668 -13.898 1 93.88 101 ASP B C 1
ATOM 1722 O O . ASP B 1 101 ? 19.703 -7.016 -13.18 1 93.88 101 ASP B O 1
ATOM 1726 N N . ARG B 1 102 ? 21.688 -7.949 -13.57 1 94.38 102 ARG B N 1
ATOM 1727 C CA . ARG B 1 102 ? 22.219 -7.672 -12.242 1 94.38 102 ARG B CA 1
ATOM 1728 C C . ARG B 1 102 ? 23.047 -6.391 -12.234 1 94.38 102 ARG B C 1
ATOM 1730 O O . ARG B 1 102 ? 23.703 -6.074 -11.242 1 94.38 102 ARG B O 1
ATOM 1737 N N . LYS B 1 103 ? 23.016 -5.605 -13.234 1 95.62 103 LYS B N 1
ATOM 1738 C CA . LYS B 1 103 ? 23.906 -4.457 -13.406 1 95.62 103 LYS B CA 1
ATOM 1739 C C . LYS B 1 103 ? 23.688 -3.426 -12.305 1 95.62 103 LYS B C 1
ATOM 1741 O O . LYS B 1 103 ? 24.625 -2.729 -11.914 1 95.62 103 LYS B O 1
ATOM 1746 N N . LEU B 1 104 ? 22.547 -3.309 -11.758 1 96.56 104 LEU B N 1
ATOM 1747 C CA . LEU B 1 104 ? 22.234 -2.258 -10.797 1 96.56 104 LEU B CA 1
ATOM 1748 C C . LEU B 1 104 ? 22.188 -2.82 -9.375 1 96.56 104 LEU B C 1
ATOM 1750 O O . LEU B 1 104 ? 21.812 -2.119 -8.438 1 96.56 104 LEU B O 1
ATOM 1754 N N . ARG B 1 105 ? 22.578 -3.947 -9.148 1 94.62 105 ARG B N 1
ATOM 1755 C CA . ARG B 1 105 ? 22.453 -4.633 -7.867 1 94.62 105 ARG B CA 1
ATOM 1756 C C . ARG B 1 105 ? 23.25 -3.92 -6.781 1 94.62 105 ARG B C 1
ATOM 1758 O O . ARG B 1 105 ? 22.891 -3.957 -5.605 1 94.62 105 ARG B O 1
ATOM 1765 N N . GLN B 1 106 ? 24.281 -3.277 -7.176 1 96.56 106 GLN B N 1
ATOM 1766 C CA . GLN B 1 106 ? 25.141 -2.613 -6.203 1 96.56 106 GLN B CA 1
ATOM 1767 C C . GLN B 1 106 ? 24.438 -1.411 -5.578 1 96.56 106 GLN B C 1
ATOM 1769 O O . GLN B 1 106 ? 24.828 -0.949 -4.504 1 96.56 106 GLN B O 1
ATOM 1774 N N . VAL B 1 107 ? 23.453 -0.915 -6.113 1 98.38 107 VAL B N 1
ATOM 1775 C CA . VAL B 1 107 ? 22.719 0.256 -5.648 1 98.38 107 VAL B CA 1
ATOM 1776 C C . VAL B 1 107 ? 21.688 -0.162 -4.605 1 98.38 107 VAL B C 1
ATOM 1778 O O . VAL B 1 107 ? 21.297 0.642 -3.758 1 98.38 107 VAL B O 1
ATOM 1781 N N . THR B 1 108 ? 21.312 -1.38 -4.559 1 98.44 108 THR B N 1
ATOM 1782 C CA . THR B 1 108 ? 20.219 -1.877 -3.729 1 98.44 108 THR B CA 1
ATOM 1783 C C . THR B 1 108 ? 20.531 -1.671 -2.248 1 98.44 108 THR B C 1
ATOM 1785 O O . THR B 1 108 ? 19.688 -1.154 -1.5 1 98.44 108 THR B O 1
ATOM 1788 N N . PRO B 1 109 ? 21.719 -1.962 -1.766 1 98.38 109 PRO B N 1
ATOM 1789 C CA . PRO B 1 109 ? 21.984 -1.752 -0.343 1 98.38 109 PRO B CA 1
ATOM 1790 C C . PRO B 1 109 ? 21.969 -0.276 0.051 1 98.38 109 PRO B C 1
ATOM 1792 O O . PRO B 1 109 ? 21.609 0.06 1.179 1 98.38 109 PRO B O 1
ATOM 1795 N N . LEU B 1 110 ? 22.328 0.554 -0.864 1 98.62 110 LEU B N 1
ATOM 1796 C CA . LEU B 1 110 ? 22.219 1.986 -0.61 1 98.62 110 LEU B CA 1
ATOM 1797 C C . LEU B 1 110 ? 20.766 2.395 -0.429 1 98.62 110 LEU B C 1
ATOM 1799 O O . LEU B 1 110 ? 20.438 3.184 0.462 1 98.62 110 LEU B O 1
ATOM 1803 N N . GLY B 1 111 ? 19.969 1.884 -1.233 1 98.81 111 GLY B N 1
ATOM 1804 C CA . GLY B 1 111 ? 18.547 2.139 -1.085 1 98.81 111 GLY B CA 1
ATOM 1805 C C . GLY B 1 111 ? 17.984 1.646 0.236 1 98.81 111 GLY B C 1
ATOM 1806 O O . GLY B 1 111 ? 17.219 2.354 0.896 1 98.81 111 GLY B O 1
ATOM 1807 N N . GLY B 1 112 ? 18.391 0.443 0.623 1 98.75 112 GLY B N 1
ATOM 1808 C CA . GLY B 1 112 ? 17.984 -0.075 1.922 1 98.75 112 GLY B CA 1
ATOM 1809 C C . GLY B 1 112 ? 18.438 0.802 3.076 1 98.75 112 GLY B C 1
ATOM 1810 O O . GLY B 1 112 ? 17.688 1.012 4.031 1 98.75 112 GLY B O 1
ATOM 1811 N N . THR B 1 113 ? 19.562 1.26 2.953 1 98.81 113 THR B N 1
ATOM 1812 C CA . THR B 1 113 ? 20.094 2.164 3.971 1 98.81 113 THR B CA 1
ATOM 1813 C C . THR B 1 113 ? 19.266 3.445 4.035 1 98.81 113 THR B C 1
ATOM 1815 O O . THR B 1 113 ? 18.969 3.943 5.125 1 98.81 113 THR B O 1
ATOM 1818 N N . CYS B 1 114 ? 18.906 3.98 2.943 1 98.81 114 CYS B N 1
ATOM 1819 C CA . CYS B 1 114 ? 18.062 5.164 2.91 1 98.81 114 CYS B CA 1
ATOM 1820 C C . CYS B 1 114 ? 16.719 4.891 3.588 1 98.81 114 CYS B C 1
ATOM 1822 O O . CYS B 1 114 ? 16.203 5.738 4.32 1 98.81 114 CYS B O 1
ATOM 1824 N N . LEU B 1 115 ? 16.156 3.732 3.299 1 98.88 115 LEU B N 1
ATOM 1825 C CA . LEU B 1 115 ? 14.906 3.387 3.965 1 98.88 115 LEU B CA 1
ATOM 1826 C C . LEU B 1 115 ? 15.086 3.357 5.48 1 98.88 115 LEU B C 1
ATOM 1828 O O . LEU B 1 115 ? 14.258 3.891 6.219 1 98.88 115 LEU B O 1
ATOM 1832 N N . ILE B 1 116 ? 16.094 2.725 5.938 1 98.81 116 ILE B N 1
ATOM 1833 C CA . ILE B 1 116 ? 16.406 2.676 7.363 1 98.81 116 ILE B CA 1
ATOM 1834 C C . ILE B 1 116 ? 16.531 4.098 7.914 1 98.81 116 ILE B C 1
ATOM 1836 O O . ILE B 1 116 ? 15.93 4.422 8.945 1 98.81 116 ILE B O 1
ATOM 1840 N N . LEU B 1 117 ? 17.203 4.926 7.246 1 98.62 117 LEU B N 1
ATOM 1841 C CA . LEU B 1 117 ? 17.422 6.297 7.703 1 98.62 117 LEU B CA 1
ATOM 1842 C C . LEU B 1 117 ? 16.125 7.086 7.684 1 98.62 117 LEU B C 1
ATOM 1844 O O . LEU B 1 117 ? 15.922 7.98 8.508 1 98.62 117 LEU B O 1
ATOM 1848 N N . GLY B 1 118 ? 15.227 6.801 6.738 1 98.69 118 GLY B N 1
ATOM 1849 C CA . GLY B 1 118 ? 13.898 7.387 6.773 1 98.69 118 GLY B CA 1
ATOM 1850 C C . GLY B 1 118 ? 13.156 7.109 8.07 1 98.69 118 GLY B C 1
ATOM 1851 O O . GLY B 1 118 ? 12.617 8.031 8.688 1 98.69 118 GLY B O 1
ATOM 1852 N N . TRP B 1 119 ? 13.211 5.898 8.539 1 98.75 119 TRP B N 1
ATOM 1853 C CA . TRP B 1 119 ? 12.57 5.523 9.797 1 98.75 119 TRP B CA 1
ATOM 1854 C C . TRP B 1 119 ? 13.266 6.191 10.977 1 98.75 119 TRP B C 1
ATOM 1856 O O . TRP B 1 119 ? 12.609 6.688 11.891 1 98.75 119 TRP B O 1
ATOM 1866 N N . VAL B 1 120 ? 14.586 6.246 10.984 1 98.31 120 VAL B N 1
ATOM 1867 C CA . VAL B 1 120 ? 15.344 6.887 12.055 1 98.31 120 VAL B CA 1
ATOM 1868 C C . VAL B 1 120 ? 15.023 8.375 12.094 1 98.31 120 VAL B C 1
ATOM 1870 O O . VAL B 1 120 ? 14.93 8.969 13.18 1 98.31 120 VAL B O 1
ATOM 1873 N N . ALA B 1 121 ? 14.852 9.008 10.938 1 98.06 121 ALA B N 1
ATOM 1874 C CA . ALA B 1 121 ? 14.539 10.43 10.867 1 98.06 121 ALA B CA 1
ATOM 1875 C C . ALA B 1 121 ? 13.211 10.734 11.555 1 98.06 121 ALA B C 1
ATOM 1877 O O . ALA B 1 121 ? 13 11.859 12.023 1 98.06 121 ALA B O 1
ATOM 1878 N N . MET B 1 122 ? 12.32 9.781 11.656 1 96.88 122 MET B N 1
ATOM 1879 C CA . MET B 1 122 ? 11.039 9.992 12.32 1 96.88 122 MET B CA 1
ATOM 1880 C C . MET B 1 122 ? 11.219 10.102 13.828 1 96.88 122 MET B C 1
ATOM 1882 O O . MET B 1 122 ? 10.32 10.555 14.539 1 96.88 122 MET B O 1
ATOM 1886 N N . VAL B 1 123 ? 12.328 9.688 14.391 1 95.94 123 VAL B N 1
ATOM 1887 C CA . VAL B 1 123 ? 12.625 9.781 15.82 1 95.94 123 VAL B CA 1
ATOM 1888 C C . VAL B 1 123 ? 12.891 11.234 16.188 1 95.94 123 VAL B C 1
ATOM 1890 O O . VAL B 1 123 ? 12.633 11.648 17.328 1 95.94 123 VAL B O 1
ATOM 1893 N N . LEU B 1 124 ? 13.266 12.055 15.328 1 89.69 124 LEU B N 1
ATOM 1894 C CA . LEU B 1 124 ? 13.609 13.445 15.594 1 89.69 124 LEU B CA 1
ATOM 1895 C C . LEU B 1 124 ? 12.383 14.234 16.016 1 89.69 124 LEU B C 1
ATOM 1897 O O . LEU B 1 124 ? 11.281 14.008 15.508 1 89.69 124 LEU B O 1
#

pLDDT: mean 93.48, std 10.02, range [40.38, 98.94]

InterPro domains:
  IPR006696 Protein of unknown function DUF423 [PF04241] (30-112)
  IPR006696 Protein of unknown function DUF423 [PTHR43461] (10-122)

Secondary structure (DSSP, 8-state):
-----HHHHHHHT-SHHHHHHHHHHHHHHHHHHHHTPPPP--TTS--HHHHHHHHHHHHHHHHHHHHHGGGSSSHHHHHHHHHHHIIIIIHHHHHHHHH---TTGGGHHHHHHHHHHHHHHTT-/-----HHHHHHHH-SHHHHHHHHHHHHHHHHHHHHHPPPP--TTS--HHHHHHHHHHHHHHHHHHHHHGGGSSSHHHHHHHHHHHIIIIIHHHHHHHHH---TTGGGHHHHHHHHHHHHHHTT-

Sequence (248 aa):
MLKAPLWQLAQEAGPFVRLAGLSGAAAVILGAMGAHRSFPETEGKEDLRKIFETANRFHFLHTLALVTVPLCRRPYIAGAFFIAGMGMFCGTCYYHAFTGDRKLRQVTPLGGTCLILGWVAMVLMLKAPLWQLAQEAGPFVRLAGLSGAAAVILGAMGAHRSFPETEGKEDLRKIFETANRFHFLHTLALVTVPLCRRPYIAGAFFIAGMGMFCGTCYYHAFTGDRKLRQVTPLGGTCLILGWVAMVL

Solvent-accessible surface area (backbone atoms only — not comparable to full-atom values): 12505 Å² total; per-residue (Å²): 127,86,74,74,56,66,68,59,47,40,52,74,50,41,66,43,51,62,50,19,51,53,46,43,53,49,41,50,52,52,47,56,51,56,73,73,50,87,59,75,82,55,90,98,52,78,60,33,56,58,43,33,51,50,21,48,50,53,38,48,53,48,25,55,50,33,51,51,29,41,48,29,76,47,26,64,61,22,43,50,24,37,53,52,8,42,48,35,22,27,44,36,32,42,49,25,38,75,66,68,51,66,86,51,56,80,44,26,62,57,9,48,49,27,38,29,48,15,22,47,38,32,49,86,128,88,78,73,52,46,21,60,58,33,50,72,49,39,67,40,46,32,51,18,10,52,47,40,22,50,39,47,53,53,47,55,52,55,74,73,51,85,60,75,81,51,90,95,50,75,60,34,55,60,44,32,52,50,21,47,48,52,40,45,54,48,23,54,50,32,48,52,27,52,76,37,80,51,24,66,61,20,41,51,23,37,54,51,8,41,49,33,23,28,44,37,32,43,50,25,37,76,67,69,51,67,87,52,56,81,45,27,63,56,9,48,48,28,37,54,48,15,60,58,42,56,73,88

Organism: Manduca sexta (NCBI:txid7130)

Nearest PDB structures (foldseek):
  6yxg-assembly1_A  TM=3.628E-01  e=5.980E+00  Homo sapiens
  6krz-assembly3_C  TM=3.106E-01  e=9.513E+00  Homo sapiens
  3j9u-assembly1_T  TM=2.168E-01  e=5.980E+00  Saccharomyces cerevisiae
  3j9u-assembly1_T  TM=4.039E-01  e=5.135E+00  Saccharomyces cerevisiae
  6krz-assembly3_C  TM=3.137E-01  e=7.755E+00  Homo sapiens

Foldseek 3Di:
DPPPDPVVLLVVLHCQLVVLVVLQVVLVVLVVVLVPDDFDDDPPDDPLNVLLVVLSVLSNVLSVVSNCLSVAPNSVQLSVLSVQLNCQASVLSSVCSVPVDCPSVVSNVVSVVSNVVSVVSRVD/DPPDDPVVLLVVLHCQLVVLVVLQVVLVVLVVVLVPDDFDPDPPDDPLNVLLVVLSVLSNVLSVVSNCLSVAPNSVQLNVLSVQLNCQASVLSSVCSVPVDCPSVVSNVVSVVSNVVSVVSRVD